Protein AF-A0A6M1YHL7-F1 (afdb_monomer)

Foldseek 3Di:
DPPPVVVVVVVVVVVVVVLLVVLLVLLLLLVLCPQWEHCVLCQLVHQAFKDKDKAAQDPVVDPPPDPRNSNNSSNVSNVVSCVVVVVLQPQKDWDWADADPVRIIMTMIGGLVNLQVLCVVCVVVCCVQQHVPDDSVVLVCCSNPPSDDPCVSRVNQQQVVCSNRNVDNVQSVLQSLLVLLVVVVVVVPPPDPDPDPPVCVVVPDPHCNDPDDDQDPVDPDSVRSNVVSVVQWDWDDCVQVVGTPRQDTGIDGPDPVSVVVVVVSVVSRVVSVVLSPDPCNSVVSSVSD

Sequence (289 aa):
MRKPLFVLFCVLLSFAFGNLQNDKKHLEVFFKHLCKNTSAGFVIFGSKPIFEMGYKSFEEDFPPGTYFHQMGTFIRNGMRALEKNPSFCKKIILKRLPSNKNGWHTLIIVNKRNLAKVFQENATIFKSILGKTTTFSSLLKTFKNGDQPLEEIVKGNKLLLGILFGYEVNNSKIVSRVETIDEYLTKKNQYSIFPNKEYKTAQFFKLNVPKKLSPSSNFISFEEERTFLKKQYKITIPEFRLKKPNIPWFGYIPNKTSKKLIFKYLLERQKIISLLTDDNFIDQVIQCL

Mean predicted aligned error: 6.72 Å

Secondary structure (DSSP, 8-state):
--HHHHHHHHHHHHHHHHHHHHHHHHHHHHHHHHHHHSSTHHHHSSS-SEEEEEEE--SSSS-TTSHHHHHHHHHHHHHHHHHH-GGG-SSEEEEEPPP-TTSEEEEEEEEHHHHHHHHHHTHHHHHHHH-TT--HHHHHHHHHH----HHHHTTT-HHHHHHHTT--HHHHHHHHHHHHHHHHHHHHT-S-S---GGGGGGTT------SS----TT-SSHHHHHHHHHHH-EEPPGGGTSSSSPPP--EE-SSHHHHHHHHHHHHHHHHHHHHHT-TTHHH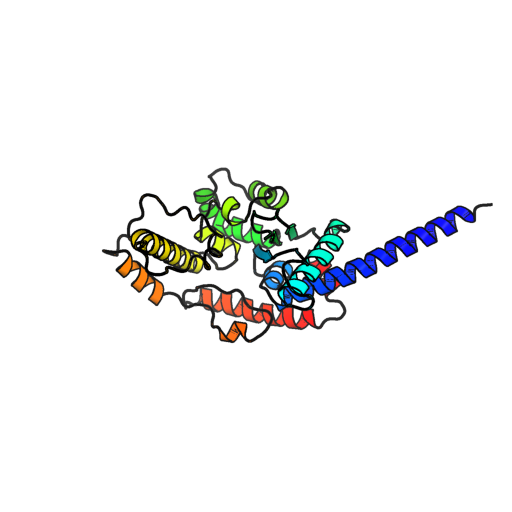HHHHH-

Nearest PDB structures (foldseek):
  1wjw-assembly1_A  TM=3.735E-01  e=2.675E+00  Mus musculus
  7z3s-assembly1_A  TM=3.939E-01  e=2.540E+00  Geobacillus stearothermophilus
  7kmt-assembly1_J  TM=3.005E-01  e=4.269E+00  Saccharomyces cerevisiae

Solvent-accessible surface area (backbone atoms only — not comparable to full-atom values): 16130 Å² total; per-residue (Å²): 141,76,67,70,65,56,55,55,51,53,53,53,48,52,52,53,51,53,50,50,56,53,32,48,53,34,38,36,54,23,49,49,49,39,31,42,73,33,50,42,39,40,22,57,77,41,87,17,19,38,37,75,46,78,45,50,73,57,69,86,84,31,64,84,84,36,71,65,28,48,50,21,51,33,49,53,49,18,50,55,34,42,71,77,42,61,83,42,48,75,46,28,49,76,46,75,35,70,60,48,99,84,52,39,25,38,43,39,39,33,20,52,67,45,38,50,51,54,45,65,80,38,42,69,62,52,20,73,73,76,31,81,85,62,44,73,67,60,54,51,47,45,69,74,73,49,72,67,55,72,52,62,77,51,71,56,39,49,41,58,50,28,40,44,52,48,54,42,65,71,23,13,48,54,45,33,50,45,54,52,50,51,52,52,52,49,63,73,54,70,65,86,86,72,89,67,78,77,68,59,78,69,67,82,63,89,70,75,68,64,96,76,77,76,52,59,95,92,34,97,36,58,68,55,44,42,54,55,51,60,73,54,43,45,64,60,59,68,74,53,60,77,42,75,35,30,60,76,84,50,55,33,42,92,45,74,67,46,52,50,53,52,49,49,49,55,54,49,39,54,52,52,50,58,42,73,73,39,94,58,35,52,62,57,49,49,77,45,30

pLDDT: mean 87.27, std 15.0, range [36.5, 98.44]

Structure (mmCIF, N/CA/C/O backbone):
data_AF-A0A6M1YHL7-F1
#
_entry.id   AF-A0A6M1YHL7-F1
#
loop_
_atom_site.group_PDB
_atom_site.id
_atom_site.type_symbol
_atom_site.label_atom_id
_atom_site.label_alt_id
_atom_site.label_comp_id
_atom_site.label_asym_id
_atom_site.label_entity_id
_atom_site.label_seq_id
_atom_site.pdbx_PDB_ins_code
_atom_site.Cartn_x
_atom_site.Cartn_y
_atom_site.Cartn_z
_atom_site.occupancy
_atom_site.B_iso_or_equiv
_atom_site.auth_seq_id
_atom_site.auth_comp_id
_atom_site.auth_asym_id
_atom_site.auth_atom_id
_atom_site.pdbx_PDB_model_num
ATOM 1 N N . MET A 1 1 ? 21.399 -27.502 -49.509 1.00 54.62 1 MET A N 1
ATOM 2 C CA . MET A 1 1 ? 21.383 -26.044 -49.229 1.00 54.62 1 MET A CA 1
ATOM 3 C C . MET A 1 1 ? 20.506 -25.766 -47.999 1.00 54.62 1 MET A C 1
ATOM 5 O O . MET A 1 1 ? 19.301 -25.912 -48.103 1.00 54.62 1 MET A O 1
ATOM 9 N N . ARG A 1 2 ? 21.078 -25.439 -46.823 1.00 54.28 2 ARG A N 1
ATOM 10 C CA . ARG A 1 2 ? 20.346 -25.174 -45.548 1.00 54.28 2 ARG A CA 1
ATOM 11 C C . ARG A 1 2 ? 20.631 -23.783 -44.932 1.00 54.28 2 ARG A C 1
ATOM 13 O O . ARG A 1 2 ? 20.300 -23.530 -43.782 1.00 54.28 2 ARG A O 1
ATOM 20 N N . LYS A 1 3 ? 21.245 -22.865 -45.687 1.00 59.44 3 LYS A N 1
ATOM 21 C CA . LYS A 1 3 ? 21.670 -21.538 -45.196 1.00 59.44 3 LYS A CA 1
ATOM 22 C C . LYS A 1 3 ? 20.557 -20.489 -44.944 1.00 59.44 3 LYS A C 1
ATOM 24 O O . LYS A 1 3 ? 20.771 -19.672 -44.054 1.00 59.44 3 LYS A O 1
ATOM 29 N N . PRO A 1 4 ? 19.385 -20.474 -45.618 1.00 67.50 4 PRO A N 1
ATOM 30 C CA . PRO A 1 4 ? 18.439 -19.360 -45.450 1.00 67.50 4 PRO A CA 1
ATOM 31 C C . PRO A 1 4 ? 17.675 -19.393 -44.115 1.00 67.50 4 PRO A C 1
ATOM 33 O O . PRO A 1 4 ? 17.354 -18.342 -43.568 1.00 67.50 4 PRO A O 1
ATOM 36 N N . LEU A 1 5 ? 17.448 -20.582 -43.540 1.00 65.81 5 LEU A N 1
ATOM 37 C CA . LEU A 1 5 ? 16.719 -20.723 -42.273 1.00 65.81 5 LEU A CA 1
ATOM 38 C C . LEU A 1 5 ? 17.520 -20.185 -41.072 1.00 65.81 5 LEU A C 1
ATOM 40 O O . LEU A 1 5 ? 16.951 -19.618 -40.144 1.00 65.81 5 LEU A O 1
ATOM 44 N N . PHE A 1 6 ? 18.848 -20.333 -41.109 1.00 70.69 6 PHE A N 1
ATOM 45 C CA . PHE A 1 6 ? 19.741 -19.878 -40.041 1.00 70.69 6 PHE A CA 1
ATOM 46 C C . PHE A 1 6 ? 19.837 -18.347 -39.985 1.00 70.69 6 PHE A C 1
ATOM 48 O O . PHE A 1 6 ? 19.766 -17.765 -38.907 1.00 70.69 6 PHE A O 1
ATOM 55 N N . VAL A 1 7 ? 19.908 -17.680 -41.143 1.00 69.81 7 VAL A N 1
ATOM 56 C CA . VAL A 1 7 ? 19.963 -16.209 -41.219 1.00 69.81 7 VAL A CA 1
ATOM 57 C C . VAL A 1 7 ? 18.661 -15.581 -40.714 1.00 69.81 7 VAL A C 1
ATOM 59 O O . VAL A 1 7 ? 18.707 -14.638 -39.927 1.00 69.81 7 VAL A O 1
ATOM 62 N N . LEU A 1 8 ? 17.503 -16.139 -41.087 1.00 71.19 8 LEU A N 1
ATOM 63 C CA . LEU A 1 8 ? 16.206 -15.661 -40.600 1.00 71.19 8 LEU A CA 1
ATOM 64 C C . LEU A 1 8 ? 16.069 -15.825 -39.077 1.00 71.19 8 LEU A C 1
ATOM 66 O O . LEU A 1 8 ? 15.600 -14.914 -38.398 1.00 71.19 8 LEU A O 1
ATOM 70 N N . PHE A 1 9 ? 16.529 -16.953 -38.527 1.00 70.50 9 PHE A N 1
ATOM 71 C CA . PHE A 1 9 ? 16.529 -17.198 -37.084 1.00 70.50 9 PHE A CA 1
ATOM 72 C C . PHE A 1 9 ? 17.413 -16.196 -36.326 1.00 70.50 9 PHE A C 1
ATOM 74 O O . PHE A 1 9 ? 16.970 -15.629 -35.328 1.00 70.50 9 PHE A O 1
ATOM 81 N N . CYS A 1 10 ? 18.619 -15.907 -36.825 1.00 62.75 10 CYS A N 1
ATOM 82 C CA . CYS A 1 10 ? 19.505 -14.904 -36.232 1.00 62.75 10 CYS A CA 1
ATOM 83 C C . CYS A 1 10 ? 18.895 -13.492 -36.251 1.00 62.75 10 CYS A C 1
ATOM 85 O O . CYS A 1 10 ? 18.958 -12.800 -35.239 1.00 62.75 10 CYS A O 1
ATOM 87 N N . VAL A 1 11 ? 18.253 -13.078 -37.350 1.00 62.38 11 VAL A N 1
ATOM 88 C CA . VAL A 1 11 ? 17.595 -11.759 -37.446 1.00 62.38 11 VAL A CA 1
ATOM 89 C C . VAL A 1 11 ? 16.420 -11.646 -36.471 1.00 62.38 11 VAL A C 1
ATOM 91 O O . VAL A 1 11 ? 16.295 -10.638 -35.773 1.00 62.38 11 VAL A O 1
ATOM 94 N N . LEU A 1 12 ? 15.587 -12.687 -36.364 1.00 66.56 12 LEU A N 1
ATOM 95 C CA . LEU A 1 12 ? 14.471 -12.718 -35.414 1.00 66.56 12 LEU A CA 1
ATOM 96 C C . LEU A 1 12 ? 14.957 -12.693 -33.958 1.00 66.56 12 LEU A C 1
ATOM 98 O O . LEU A 1 12 ? 14.375 -11.985 -33.137 1.00 66.56 12 LEU A O 1
ATOM 102 N N . LEU A 1 13 ? 16.046 -13.402 -33.645 1.00 61.91 13 LEU A N 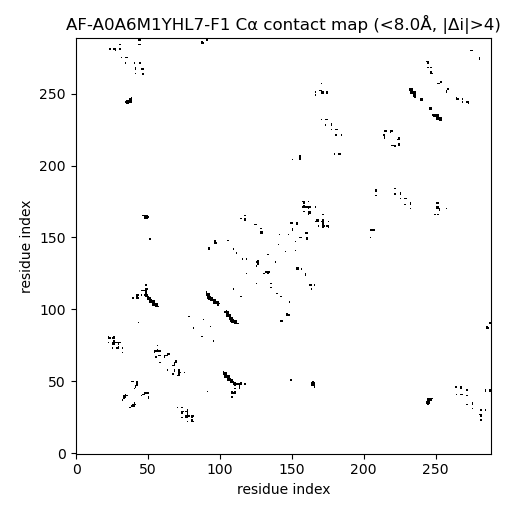1
ATOM 103 C CA . LEU A 1 13 ? 16.698 -13.350 -32.335 1.00 61.91 13 LEU A CA 1
ATOM 104 C C . LEU A 1 13 ? 17.219 -11.948 -32.024 1.00 61.91 13 LEU A C 1
ATOM 106 O O . LEU A 1 13 ? 16.899 -11.414 -30.967 1.00 61.91 13 LEU A O 1
ATOM 110 N N . SER A 1 14 ? 17.964 -11.319 -32.934 1.00 55.84 14 SER A N 1
ATOM 111 C CA . SER A 1 14 ? 18.474 -9.958 -32.733 1.00 55.84 14 SER A CA 1
ATOM 112 C C . SER A 1 14 ? 17.347 -8.942 -32.536 1.00 55.84 14 SER A C 1
ATOM 114 O O . SER A 1 14 ? 17.456 -8.072 -31.672 1.00 55.84 14 SER A O 1
ATOM 116 N N . PHE A 1 15 ? 16.238 -9.076 -33.269 1.00 60.22 15 PHE A N 1
ATOM 117 C CA . PHE A 1 15 ? 15.070 -8.210 -33.104 1.00 60.22 15 PHE A CA 1
ATOM 118 C C . PHE A 1 15 ? 14.361 -8.445 -31.759 1.00 60.22 15 PHE A C 1
ATOM 120 O O . PHE A 1 15 ? 14.022 -7.491 -31.056 1.00 60.22 15 PHE A O 1
ATOM 127 N N . ALA A 1 16 ? 14.189 -9.705 -31.350 1.00 65.88 16 ALA A N 1
ATOM 128 C CA . ALA A 1 16 ? 13.606 -10.057 -30.055 1.00 65.88 16 ALA A CA 1
ATOM 129 C C . ALA A 1 16 ? 14.474 -9.577 -28.875 1.00 65.88 16 ALA A C 1
ATOM 131 O O . ALA A 1 16 ? 13.955 -8.978 -27.931 1.00 65.88 16 ALA A O 1
ATOM 132 N N . PHE A 1 17 ? 15.796 -9.766 -28.948 1.00 65.44 17 PHE A N 1
ATOM 133 C CA . PHE A 1 17 ? 16.744 -9.292 -27.935 1.00 65.44 17 PHE A CA 1
ATOM 134 C C . PHE A 1 17 ? 16.829 -7.762 -27.881 1.00 65.44 17 PHE A C 1
ATOM 136 O O . PHE A 1 17 ? 16.851 -7.193 -26.788 1.00 65.44 17 PHE A O 1
ATOM 143 N N . GLY A 1 18 ? 16.820 -7.086 -29.035 1.00 70.75 18 GLY A N 1
ATOM 144 C CA . GLY A 1 18 ? 16.795 -5.623 -29.106 1.00 70.75 18 GLY A CA 1
ATOM 145 C C . GLY A 1 18 ? 15.553 -5.030 -28.435 1.00 70.75 18 GLY A C 1
ATOM 146 O O . GLY A 1 18 ? 15.659 -4.081 -27.654 1.00 70.75 18 GLY A O 1
ATOM 147 N N . ASN A 1 19 ? 14.387 -5.645 -28.656 1.00 81.56 19 ASN A N 1
ATOM 148 C CA . ASN A 1 19 ? 13.139 -5.244 -28.007 1.00 81.56 19 ASN A CA 1
ATOM 149 C C . ASN A 1 19 ? 13.174 -5.456 -26.489 1.00 81.56 19 ASN A C 1
ATOM 151 O O . ASN A 1 19 ? 12.767 -4.563 -25.746 1.00 81.56 19 ASN A O 1
ATOM 155 N N . LEU A 1 20 ? 13.721 -6.581 -26.019 1.00 87.38 20 LEU A N 1
ATOM 156 C CA . LEU A 1 20 ? 13.826 -6.872 -24.588 1.00 87.38 20 LEU A CA 1
ATOM 157 C C . LEU A 1 20 ? 14.728 -5.870 -23.854 1.00 87.38 20 LEU A C 1
ATOM 159 O O . LEU A 1 20 ? 14.382 -5.420 -22.762 1.00 87.38 20 LEU A O 1
ATOM 163 N N . GLN A 1 21 ? 15.866 -5.491 -24.442 1.00 90.69 21 GLN A N 1
ATOM 164 C CA . GLN A 1 21 ? 16.770 -4.522 -23.819 1.00 90.69 21 GLN A CA 1
ATOM 165 C C . GLN A 1 21 ? 16.135 -3.130 -23.727 1.00 90.69 21 GLN A C 1
ATOM 167 O O . GLN A 1 21 ? 16.304 -2.433 -22.724 1.00 90.69 21 GLN A O 1
ATOM 172 N N . ASN A 1 22 ? 15.380 -2.723 -24.750 1.00 93.00 22 ASN A N 1
ATOM 173 C CA . ASN A 1 22 ? 14.647 -1.464 -24.710 1.00 93.00 22 ASN A CA 1
ATOM 174 C C . ASN A 1 22 ? 13.502 -1.496 -23.682 1.00 93.00 22 ASN A C 1
ATOM 176 O O . ASN A 1 22 ? 13.340 -0.556 -22.904 1.00 93.00 22 ASN A O 1
ATOM 180 N N . ASP A 1 23 ? 12.757 -2.603 -23.615 1.00 94.25 23 ASP A N 1
ATOM 181 C CA . ASP A 1 23 ? 11.722 -2.804 -22.601 1.00 94.25 23 ASP A CA 1
ATOM 182 C C . ASP A 1 23 ? 12.331 -2.743 -21.186 1.00 94.25 23 ASP A C 1
ATOM 184 O O . ASP A 1 23 ? 11.815 -2.013 -20.339 1.00 94.25 23 ASP A O 1
ATOM 188 N N . LYS A 1 24 ? 13.481 -3.392 -20.935 1.00 95.50 24 LYS A N 1
ATOM 189 C CA . LYS A 1 24 ? 14.202 -3.296 -19.651 1.00 95.50 24 LYS A CA 1
ATOM 190 C C . LYS A 1 24 ? 14.551 -1.855 -19.275 1.00 95.50 24 LYS A C 1
ATOM 192 O O . LYS A 1 24 ? 14.332 -1.481 -18.127 1.00 95.50 24 LYS A O 1
ATOM 197 N N . LYS A 1 25 ? 15.016 -1.025 -20.216 1.00 96.44 25 LYS A N 1
ATOM 198 C CA . LYS A 1 25 ? 15.293 0.403 -19.954 1.00 96.44 25 LYS A CA 1
ATOM 199 C C . LYS A 1 25 ? 14.034 1.164 -19.530 1.00 96.44 25 LYS A C 1
ATOM 201 O O . LYS A 1 25 ? 14.068 1.942 -18.578 1.00 96.44 25 LYS A O 1
ATOM 206 N N . HIS A 1 26 ? 12.905 0.932 -20.203 1.00 96.44 26 HIS A N 1
ATOM 207 C CA . HIS A 1 26 ? 11.632 1.551 -19.819 1.00 96.44 26 HIS A CA 1
ATOM 208 C C . HIS A 1 26 ? 11.154 1.087 -18.440 1.00 96.44 26 HIS A C 1
ATOM 210 O O . HIS A 1 26 ? 10.705 1.911 -17.641 1.00 96.44 26 HIS A O 1
ATOM 216 N N . LEU A 1 27 ? 11.285 -0.209 -18.143 1.00 96.94 27 LEU A N 1
ATOM 217 C CA . LEU A 1 27 ? 10.970 -0.767 -16.829 1.00 96.94 27 LEU A CA 1
ATOM 218 C C . LEU A 1 27 ? 11.866 -0.189 -15.737 1.00 96.94 27 LEU A C 1
ATOM 220 O O . LEU A 1 27 ? 11.379 0.150 -14.663 1.00 96.94 27 LEU A O 1
ATOM 224 N N . GLU A 1 28 ? 13.158 -0.039 -16.007 1.00 97.56 28 GLU A N 1
ATOM 225 C CA . GLU A 1 28 ? 14.112 0.520 -15.061 1.00 97.56 28 GLU A CA 1
ATOM 226 C C . GLU A 1 28 ? 13.729 1.947 -14.665 1.00 97.56 28 GLU A C 1
ATOM 228 O O . GLU A 1 28 ? 13.587 2.240 -13.477 1.00 97.56 28 GLU A O 1
ATOM 233 N N . VAL A 1 29 ? 13.482 2.822 -15.646 1.00 97.44 29 VAL A N 1
ATOM 234 C CA . VAL A 1 29 ? 13.044 4.205 -15.400 1.00 97.44 29 VAL A CA 1
ATOM 235 C C . VAL A 1 29 ? 11.726 4.231 -14.621 1.00 97.44 29 VAL A C 1
ATOM 237 O O . VAL A 1 29 ? 11.594 4.968 -13.640 1.00 97.44 29 VAL A O 1
ATOM 240 N N . PHE A 1 30 ? 10.767 3.391 -15.014 1.00 97.25 30 PHE A N 1
ATOM 241 C CA . PHE A 1 30 ? 9.477 3.250 -14.345 1.00 97.25 30 PHE A 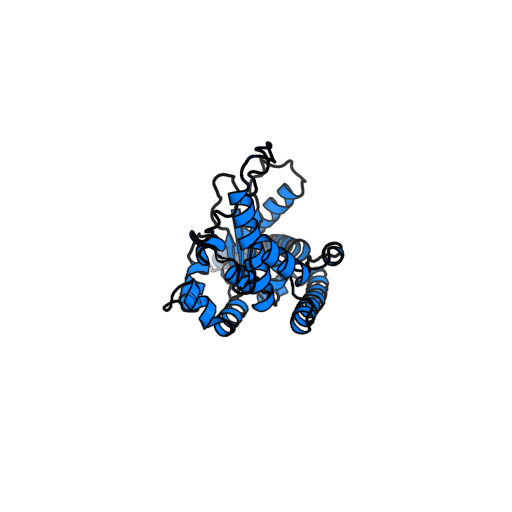CA 1
ATOM 242 C C . PHE A 1 30 ? 9.620 2.848 -12.871 1.00 97.25 30 PHE A C 1
ATOM 244 O O . PHE A 1 30 ? 9.107 3.537 -11.984 1.00 97.25 30 PHE A O 1
ATOM 251 N N . PHE A 1 31 ? 10.354 1.774 -12.579 1.00 97.75 31 PHE A N 1
ATOM 252 C CA . PHE A 1 31 ? 10.514 1.279 -11.215 1.00 97.75 31 PHE A CA 1
ATOM 253 C C . PHE A 1 31 ? 11.416 2.173 -10.364 1.00 97.75 31 PHE A C 1
ATOM 255 O O . PHE A 1 31 ? 11.104 2.374 -9.190 1.00 97.75 31 PHE A O 1
ATOM 262 N N . LYS A 1 32 ? 12.463 2.794 -10.927 1.00 97.38 32 LYS A N 1
ATOM 263 C CA . LYS A 1 32 ? 13.248 3.820 -10.219 1.00 97.38 32 LYS A CA 1
ATOM 264 C C . LYS A 1 32 ? 12.355 4.991 -9.817 1.00 97.38 32 LYS A C 1
ATOM 266 O O . LYS A 1 32 ? 12.403 5.424 -8.665 1.00 97.38 32 LYS A O 1
ATOM 271 N N . HIS A 1 33 ? 11.490 5.466 -10.718 1.00 95.81 33 HIS A N 1
ATOM 272 C CA . HIS A 1 33 ? 10.540 6.533 -10.407 1.00 95.81 33 HIS A CA 1
ATOM 273 C C . HIS A 1 33 ? 9.576 6.130 -9.282 1.00 95.81 33 HIS A C 1
ATOM 275 O O . HIS A 1 33 ? 9.437 6.869 -8.302 1.00 95.81 33 HIS A O 1
ATOM 281 N N . LEU A 1 34 ? 8.947 4.955 -9.382 1.00 95.94 34 LEU A N 1
ATOM 282 C CA . LEU A 1 34 ? 8.022 4.452 -8.366 1.00 95.94 34 LEU A CA 1
ATOM 283 C C . LEU A 1 34 ? 8.698 4.291 -7.001 1.00 95.94 34 LEU A C 1
ATOM 285 O O . LEU A 1 34 ? 8.188 4.796 -5.999 1.00 95.94 34 LEU A O 1
ATOM 289 N N . CYS A 1 35 ? 9.853 3.630 -6.952 1.00 96.06 35 CYS A N 1
ATOM 290 C CA . CYS A 1 35 ? 10.596 3.387 -5.719 1.00 96.06 35 CYS A CA 1
ATOM 291 C C . CYS A 1 35 ? 11.118 4.681 -5.090 1.00 96.06 35 CYS A C 1
ATOM 293 O O . CYS A 1 35 ? 11.106 4.796 -3.872 1.00 96.06 35 CYS A O 1
ATOM 295 N N . LYS A 1 36 ? 11.538 5.672 -5.886 1.00 94.38 36 LYS A N 1
ATOM 296 C CA . LYS A 1 36 ? 12.057 6.948 -5.373 1.00 94.38 36 LYS A CA 1
ATOM 297 C C . LYS A 1 36 ? 10.950 7.878 -4.881 1.00 94.38 36 LYS A C 1
ATOM 299 O O . LYS A 1 36 ? 11.099 8.509 -3.836 1.00 94.38 36 LYS A O 1
ATOM 304 N N . ASN A 1 37 ? 9.847 7.991 -5.619 1.00 92.56 37 ASN A N 1
ATOM 305 C CA . ASN A 1 37 ? 8.862 9.056 -5.396 1.00 92.56 37 ASN A CA 1
ATOM 306 C C . ASN A 1 37 ? 7.619 8.610 -4.622 1.00 92.56 37 ASN A C 1
ATOM 308 O O . ASN A 1 37 ? 6.868 9.455 -4.129 1.00 92.56 37 ASN A O 1
ATOM 312 N N . THR A 1 38 ? 7.413 7.306 -4.455 1.00 93.00 38 THR A N 1
ATOM 313 C CA . THR A 1 38 ? 6.205 6.748 -3.834 1.00 93.00 38 THR A CA 1
ATOM 314 C C . THR A 1 38 ? 6.554 5.706 -2.767 1.00 93.00 38 THR A C 1
ATOM 316 O O . THR A 1 38 ? 7.720 5.525 -2.426 1.00 93.00 38 THR A O 1
ATOM 319 N N . SER A 1 39 ? 5.539 5.011 -2.238 1.00 93.88 39 SER A N 1
ATOM 320 C CA . SER A 1 39 ? 5.743 3.860 -1.348 1.00 93.88 39 SER A CA 1
ATOM 321 C C . SER A 1 39 ? 5.720 2.504 -2.072 1.00 93.88 39 SER A C 1
ATOM 323 O O . SER A 1 39 ? 5.741 1.467 -1.414 1.00 93.88 39 SER A O 1
ATOM 325 N N . ALA A 1 40 ? 5.711 2.489 -3.410 1.00 96.44 40 ALA A N 1
ATOM 326 C CA . ALA A 1 40 ? 5.703 1.268 -4.219 1.00 96.44 40 ALA A CA 1
ATOM 327 C C . ALA A 1 40 ? 6.906 0.354 -3.948 1.00 96.44 40 ALA A C 1
ATOM 329 O O . ALA A 1 40 ? 6.750 -0.865 -3.916 1.00 96.44 40 ALA A O 1
ATOM 330 N N . GLY A 1 41 ? 8.089 0.923 -3.682 1.00 96.50 41 GLY A N 1
ATOM 331 C CA . GLY A 1 41 ? 9.287 0.140 -3.354 1.00 96.50 41 GLY A CA 1
ATOM 332 C C . GLY A 1 41 ? 9.094 -0.748 -2.120 1.00 96.50 41 GLY A C 1
ATOM 333 O O . GLY A 1 41 ? 9.585 -1.871 -2.087 1.00 96.50 41 GLY A O 1
ATOM 334 N N . PHE A 1 42 ? 8.283 -0.305 -1.156 1.00 96.69 42 PHE A N 1
ATOM 335 C CA . PHE A 1 42 ? 7.931 -1.101 0.020 1.00 96.69 42 PHE A CA 1
ATOM 336 C C . PHE A 1 42 ? 6.974 -2.253 -0.296 1.00 96.69 42 PHE A C 1
ATOM 338 O O . PHE A 1 42 ? 6.845 -3.140 0.528 1.00 96.69 42 PHE A O 1
ATOM 345 N N . VAL A 1 43 ? 6.292 -2.265 -1.443 1.00 97.56 43 VAL A N 1
ATOM 346 C CA . VAL A 1 43 ? 5.480 -3.413 -1.893 1.00 97.56 43 VAL A CA 1
ATOM 347 C C . VAL A 1 43 ? 6.313 -4.349 -2.759 1.00 97.56 43 VAL A C 1
ATOM 349 O O . VAL A 1 43 ? 6.258 -5.566 -2.579 1.00 97.56 43 VAL A O 1
ATOM 352 N N . ILE A 1 44 ? 7.109 -3.780 -3.670 1.00 96.75 44 ILE A N 1
ATOM 353 C CA . ILE A 1 44 ? 7.977 -4.537 -4.581 1.00 96.75 44 ILE A CA 1
ATOM 354 C C . ILE A 1 44 ? 9.003 -5.339 -3.781 1.00 96.75 44 ILE A C 1
ATOM 356 O O . ILE A 1 44 ? 9.120 -6.548 -3.956 1.00 96.75 44 ILE A O 1
ATOM 360 N N . PHE A 1 45 ? 9.684 -4.681 -2.843 1.00 94.12 45 PHE A N 1
ATOM 361 C CA . PHE A 1 45 ? 10.774 -5.284 -2.083 1.00 94.12 45 PHE A CA 1
ATOM 362 C C . PHE A 1 45 ? 10.379 -5.767 -0.688 1.00 94.12 45 PHE A C 1
ATOM 364 O O . PHE A 1 45 ? 11.229 -6.309 0.019 1.00 94.12 45 PHE A O 1
ATOM 371 N N . GLY A 1 46 ? 9.123 -5.611 -0.254 1.00 76.44 46 GLY A N 1
ATOM 372 C CA . GLY A 1 46 ? 8.756 -6.164 1.047 1.00 76.44 46 GLY A CA 1
ATOM 373 C C . GLY A 1 46 ? 7.564 -5.545 1.741 1.00 76.44 46 GLY A C 1
ATOM 374 O O . GLY A 1 46 ? 6.441 -5.807 1.343 1.00 76.44 46 GLY A O 1
ATOM 375 N N . SER A 1 47 ? 7.810 -4.858 2.860 1.00 89.88 47 SER A N 1
ATOM 376 C CA . SER A 1 47 ? 6.912 -4.668 4.015 1.00 89.88 47 SER A CA 1
ATOM 377 C C . SER A 1 47 ? 5.418 -4.474 3.791 1.00 89.88 47 SER A C 1
ATOM 379 O O . SER A 1 47 ? 4.669 -4.767 4.727 1.00 89.88 47 SER A O 1
ATOM 381 N N . LYS A 1 48 ? 4.985 -3.959 2.641 1.00 97.00 48 LYS A N 1
ATOM 382 C CA . LYS A 1 48 ? 3.598 -3.607 2.372 1.00 97.00 48 LYS A CA 1
ATOM 383 C C . LYS A 1 48 ? 2.883 -4.649 1.503 1.00 97.00 48 LYS A C 1
ATOM 385 O O . LYS A 1 48 ? 3.460 -5.173 0.549 1.00 97.00 48 LYS A O 1
ATOM 390 N N . PRO A 1 49 ? 1.597 -4.921 1.780 1.00 97.94 49 PRO A N 1
ATOM 391 C CA . PRO A 1 49 ? 0.782 -5.782 0.929 1.00 97.94 49 PRO A CA 1
ATOM 392 C C . PRO A 1 49 ? 0.408 -5.102 -0.388 1.00 97.94 49 PRO A C 1
ATOM 394 O O . PRO A 1 49 ? 0.519 -5.718 -1.445 1.00 97.94 49 PRO A O 1
ATOM 397 N N . ILE A 1 50 ? -0.055 -3.849 -0.313 1.00 97.81 50 ILE A N 1
ATOM 398 C CA . ILE A 1 50 ? -0.637 -3.126 -1.444 1.00 97.81 50 ILE A CA 1
ATOM 399 C C . ILE A 1 50 ? -0.101 -1.696 -1.519 1.00 97.81 50 ILE A C 1
ATOM 401 O O . ILE A 1 50 ? 0.185 -1.042 -0.510 1.00 97.81 50 ILE A O 1
ATOM 405 N N . PHE A 1 51 ? 0.016 -1.216 -2.751 1.00 96.62 51 PHE A N 1
ATOM 406 C CA . PHE A 1 51 ? 0.213 0.178 -3.110 1.00 96.62 51 PHE A CA 1
ATOM 407 C C . PHE A 1 51 ? -0.812 0.560 -4.175 1.00 96.62 51 PHE A C 1
ATOM 409 O O . PHE A 1 51 ? -1.069 -0.208 -5.100 1.00 96.62 51 PHE A O 1
ATOM 416 N N . GLU A 1 52 ? -1.367 1.756 -4.038 1.00 94.94 52 GLU A N 1
ATOM 417 C CA . GLU A 1 52 ? -2.299 2.352 -4.984 1.00 94.94 52 GLU A CA 1
ATOM 418 C C . GLU A 1 52 ? -1.882 3.809 -5.204 1.00 94.94 52 GLU A C 1
ATOM 420 O O . GLU A 1 52 ? -1.530 4.509 -4.250 1.00 94.94 52 GLU A O 1
ATOM 425 N N . MET A 1 53 ? -1.892 4.262 -6.456 1.00 93.62 53 MET A N 1
ATOM 426 C CA . MET A 1 53 ? -1.725 5.676 -6.790 1.00 93.62 53 MET A CA 1
ATOM 427 C C . MET A 1 53 ? -2.578 6.073 -7.990 1.00 93.62 53 MET A C 1
ATOM 429 O O . MET A 1 53 ? -2.696 5.319 -8.955 1.00 93.62 53 MET A O 1
ATOM 433 N N . GLY A 1 54 ? -3.110 7.293 -7.955 1.00 91.12 54 GLY A N 1
ATOM 434 C CA . GLY A 1 54 ? -3.692 7.939 -9.126 1.00 91.12 54 GLY A CA 1
ATOM 435 C C . GLY A 1 54 ? -2.615 8.591 -9.996 1.00 91.12 54 GLY A C 1
ATOM 436 O O . GLY A 1 54 ? -1.649 9.154 -9.480 1.00 91.12 54 GLY A O 1
ATOM 437 N N . TYR A 1 55 ? -2.790 8.552 -11.314 1.00 89.19 55 TYR A N 1
ATOM 438 C CA . TYR A 1 55 ? -2.004 9.331 -12.272 1.00 89.19 55 TYR A CA 1
ATOM 439 C C . TYR A 1 55 ? -2.845 9.693 -13.501 1.00 89.19 55 TYR A C 1
ATOM 441 O O . TYR A 1 55 ? -3.807 9.004 -13.829 1.00 89.19 55 TYR A O 1
ATOM 449 N N . LYS A 1 56 ? -2.479 10.763 -14.204 1.00 86.38 56 LYS A N 1
ATOM 450 C CA . LYS A 1 56 ? -3.046 11.104 -15.515 1.00 86.38 56 LYS A CA 1
ATOM 451 C C . LYS A 1 56 ? -2.119 10.607 -16.622 1.00 86.38 56 LYS A C 1
ATOM 453 O O . LYS A 1 56 ? -0.901 10.687 -16.481 1.00 86.38 56 LYS A O 1
ATOM 458 N N . SER A 1 57 ? -2.691 10.071 -17.696 1.00 74.31 57 SER A N 1
ATOM 459 C CA . SER A 1 57 ? -1.937 9.493 -18.819 1.00 74.31 57 SER A CA 1
ATOM 460 C C . SER A 1 57 ? -1.756 10.444 -20.012 1.00 74.31 57 SER A C 1
ATOM 462 O O . SER A 1 57 ? -1.050 10.079 -20.953 1.00 74.31 57 SER A O 1
ATOM 464 N N . PHE A 1 58 ? -2.365 11.636 -19.975 1.00 71.12 58 PHE A N 1
ATOM 465 C CA . PHE A 1 58 ? -2.452 12.555 -21.114 1.00 71.12 58 PHE A CA 1
ATOM 466 C C . PHE A 1 58 ? -1.245 13.491 -21.233 1.00 71.12 58 PHE A C 1
ATOM 468 O O . PHE A 1 58 ? -0.804 14.081 -20.246 1.00 71.12 58 PHE A O 1
ATOM 475 N N . GLU A 1 59 ? -0.751 13.637 -22.463 1.00 61.22 59 GLU A N 1
ATOM 476 C CA . GLU A 1 59 ? 0.273 14.618 -22.856 1.00 61.22 59 GLU A CA 1
ATOM 477 C C . GLU A 1 59 ? -0.319 16.023 -23.038 1.00 61.22 59 GLU A C 1
ATOM 479 O O . GLU A 1 59 ? 0.388 17.007 -22.865 1.00 61.22 59 GLU A O 1
ATOM 484 N N . GLU A 1 60 ? -1.617 16.122 -23.331 1.00 58.03 60 GLU A N 1
ATOM 485 C CA . GLU A 1 60 ? -2.288 17.391 -23.651 1.00 58.03 60 GLU A CA 1
ATOM 486 C C . GLU A 1 60 ? -2.643 18.220 -22.405 1.00 58.03 60 GLU A C 1
ATOM 488 O O . GLU A 1 60 ? -2.694 19.445 -22.463 1.00 58.03 60 GLU A O 1
ATOM 493 N N . ASP A 1 61 ? -2.833 17.565 -21.256 1.00 69.81 61 ASP A N 1
ATOM 494 C CA . ASP A 1 61 ? -3.240 18.223 -20.006 1.00 69.81 61 ASP A CA 1
ATOM 495 C C . ASP A 1 61 ? -2.076 18.910 -19.270 1.00 69.81 61 ASP A C 1
ATOM 497 O O . ASP A 1 61 ? -2.303 19.713 -18.361 1.00 69.81 61 ASP A O 1
ATOM 501 N N . PHE A 1 62 ? -0.829 18.555 -19.595 1.00 79.88 62 PHE A N 1
ATOM 502 C CA . PHE A 1 62 ? 0.350 19.045 -18.886 1.00 79.88 62 PHE A CA 1
ATOM 503 C C . PHE A 1 62 ? 1.454 19.438 -19.861 1.00 79.88 62 PHE A C 1
ATOM 505 O O . PHE A 1 62 ? 1.860 18.605 -20.670 1.00 79.88 62 PHE A O 1
ATOM 512 N N . PRO A 1 63 ? 2.033 20.645 -19.726 1.00 85.81 63 PRO A N 1
ATOM 513 C CA . PRO A 1 63 ? 3.157 21.050 -20.553 1.00 85.81 63 PRO A CA 1
ATOM 514 C C . PRO A 1 63 ? 4.291 20.007 -20.527 1.00 85.81 63 PRO A C 1
ATOM 516 O O . PRO A 1 63 ? 4.618 19.484 -19.443 1.00 85.81 63 PRO A O 1
ATOM 519 N N . PRO A 1 64 ? 4.912 19.707 -21.684 1.00 88.06 64 PRO A N 1
ATOM 520 C CA . PRO A 1 64 ? 6.074 18.836 -21.752 1.00 88.06 64 PRO A CA 1
ATOM 521 C C . PRO A 1 64 ? 7.156 19.248 -20.751 1.00 88.06 64 PRO A C 1
ATOM 523 O O . PRO A 1 64 ? 7.414 20.426 -20.517 1.00 88.06 64 PRO A O 1
ATOM 526 N N . GLY A 1 65 ? 7.779 18.255 -20.119 1.00 84.88 65 GLY A N 1
ATOM 527 C CA . GLY A 1 65 ? 8.841 18.468 -19.130 1.00 84.88 65 GLY A CA 1
ATOM 528 C C . GLY A 1 65 ? 8.362 18.724 -17.697 1.00 84.88 65 GLY A C 1
ATOM 529 O O . GLY A 1 65 ? 9.166 18.580 -16.777 1.00 84.88 65 GLY A O 1
ATOM 530 N N . THR A 1 66 ? 7.073 18.997 -17.466 1.00 89.00 66 THR A N 1
ATOM 531 C CA . THR A 1 66 ? 6.525 19.085 -16.100 1.00 89.00 66 THR A CA 1
ATOM 532 C C . THR A 1 66 ? 6.595 17.743 -15.365 1.00 89.00 66 THR A C 1
ATOM 534 O O . THR A 1 66 ? 6.630 16.671 -15.976 1.00 89.00 66 THR A O 1
ATOM 537 N N . TYR A 1 67 ? 6.564 17.782 -14.028 1.00 87.38 67 TYR A N 1
ATOM 538 C CA . TYR A 1 67 ? 6.582 16.573 -13.194 1.00 87.38 67 TYR A CA 1
ATOM 539 C C . TYR A 1 67 ? 5.471 15.578 -13.572 1.00 87.38 67 TYR A C 1
ATOM 541 O O . TYR A 1 67 ? 5.725 14.379 -13.688 1.00 87.38 67 TYR A O 1
ATOM 549 N N . PHE A 1 68 ? 4.247 16.067 -13.803 1.00 85.44 68 PHE A N 1
ATOM 550 C CA . PHE A 1 68 ? 3.110 15.219 -14.165 1.00 85.44 68 PHE A CA 1
ATOM 551 C C . PHE A 1 68 ? 3.258 14.605 -15.560 1.00 85.44 68 PHE A C 1
ATOM 553 O O . PHE A 1 68 ? 2.999 13.411 -15.710 1.00 85.44 68 PHE A O 1
ATOM 560 N N . HIS A 1 69 ? 3.755 15.368 -16.541 1.00 88.12 69 HIS A N 1
ATOM 561 C CA . HIS A 1 69 ? 4.077 14.847 -17.872 1.00 88.12 69 HIS A CA 1
ATOM 562 C C . HIS A 1 69 ? 5.141 13.735 -17.806 1.00 88.12 69 HIS A C 1
ATOM 564 O O . HIS A 1 69 ? 4.965 12.654 -18.375 1.00 88.12 69 HIS A O 1
ATOM 570 N N . GLN A 1 70 ? 6.233 13.958 -17.062 1.00 89.69 70 GLN A N 1
ATOM 571 C CA . GLN A 1 70 ? 7.295 12.960 -16.879 1.00 89.69 70 GLN A CA 1
ATOM 572 C C . GLN A 1 70 ? 6.770 11.694 -16.189 1.00 89.69 70 GLN A C 1
ATOM 574 O O . GLN A 1 70 ? 7.010 10.586 -16.666 1.00 89.69 70 GLN A O 1
ATOM 579 N N . MET A 1 71 ? 6.007 11.848 -15.102 1.00 90.19 71 MET A N 1
ATOM 580 C CA . MET A 1 71 ? 5.394 10.733 -14.377 1.00 90.19 71 MET A CA 1
ATOM 581 C C . MET A 1 71 ? 4.461 9.917 -15.281 1.00 90.19 71 MET A C 1
ATOM 583 O O . MET A 1 71 ? 4.582 8.693 -15.332 1.00 90.19 71 MET A O 1
ATOM 587 N N . GLY A 1 72 ? 3.569 10.579 -16.025 1.00 89.75 72 GLY A N 1
ATOM 588 C CA . GLY A 1 72 ? 2.672 9.923 -16.977 1.00 89.75 72 GLY A CA 1
ATOM 589 C C . GLY A 1 72 ? 3.440 9.154 -18.055 1.00 89.75 72 GLY A C 1
ATOM 590 O O . GLY A 1 72 ? 3.138 7.988 -18.313 1.00 89.75 72 GLY A O 1
ATOM 591 N N . THR A 1 73 ? 4.495 9.759 -18.607 1.00 90.69 73 THR A N 1
ATOM 592 C CA . THR A 1 73 ? 5.371 9.133 -19.611 1.00 90.69 73 THR A CA 1
ATOM 593 C C . THR A 1 73 ? 6.076 7.891 -19.062 1.00 90.69 73 THR A C 1
ATOM 595 O O . THR A 1 73 ? 6.036 6.833 -19.694 1.00 90.69 73 THR A O 1
ATOM 598 N N . PHE A 1 74 ? 6.686 7.981 -17.874 1.00 94.12 74 PHE A N 1
ATOM 599 C CA . PHE A 1 74 ? 7.383 6.854 -17.247 1.00 94.12 74 PHE A CA 1
ATOM 600 C C . PHE A 1 74 ? 6.432 5.698 -16.943 1.00 94.12 74 PHE A C 1
ATOM 602 O O . PHE A 1 74 ? 6.748 4.551 -17.259 1.00 94.12 74 PHE A O 1
ATOM 609 N N . ILE A 1 75 ? 5.251 5.991 -16.386 1.00 93.25 75 ILE A N 1
ATOM 610 C CA . ILE A 1 75 ? 4.239 4.970 -16.094 1.00 93.25 75 ILE A CA 1
ATOM 611 C C . ILE A 1 75 ? 3.745 4.325 -17.385 1.00 93.25 75 ILE A C 1
ATOM 613 O O . ILE A 1 75 ? 3.743 3.104 -17.489 1.00 93.25 75 ILE A O 1
ATOM 617 N N . ARG A 1 76 ? 3.375 5.110 -18.399 1.00 91.69 76 ARG A N 1
ATOM 618 C CA . ARG A 1 76 ? 2.863 4.579 -19.668 1.00 91.69 76 ARG A CA 1
ATOM 619 C C . ARG A 1 76 ? 3.869 3.659 -20.358 1.00 91.69 76 ARG A C 1
ATOM 621 O O . ARG A 1 76 ? 3.496 2.567 -20.783 1.00 91.69 76 ARG A O 1
ATOM 628 N N . ASN A 1 77 ? 5.126 4.085 -20.463 1.00 93.56 77 ASN A N 1
ATOM 629 C CA . ASN A 1 77 ? 6.160 3.304 -21.142 1.00 93.56 77 ASN A CA 1
ATOM 630 C C . ASN A 1 77 ? 6.522 2.042 -20.346 1.00 93.56 77 ASN A C 1
ATOM 632 O O . ASN A 1 77 ? 6.620 0.967 -20.933 1.00 93.56 77 ASN A O 1
ATOM 636 N N . GLY A 1 78 ? 6.629 2.144 -19.016 1.00 95.56 78 GLY A N 1
ATOM 637 C CA . GLY A 1 78 ? 6.844 0.986 -18.144 1.00 95.56 78 GLY A CA 1
ATOM 638 C C . GLY A 1 78 ? 5.701 -0.029 -18.212 1.00 95.56 78 GLY A C 1
ATOM 639 O O . GLY A 1 78 ? 5.948 -1.222 -18.365 1.00 95.56 78 GLY A O 1
ATOM 640 N N . MET A 1 79 ? 4.446 0.432 -18.183 1.00 94.50 79 MET A N 1
ATOM 641 C CA . MET A 1 79 ? 3.273 -0.438 -18.313 1.00 94.50 79 MET A CA 1
ATOM 642 C C . MET A 1 79 ? 3.248 -1.168 -19.657 1.00 94.50 79 MET A C 1
ATOM 644 O O . MET A 1 79 ? 3.040 -2.376 -19.672 1.00 94.50 79 MET A O 1
ATOM 648 N N . ARG A 1 80 ? 3.524 -0.475 -20.770 1.00 93.75 80 ARG A N 1
ATOM 649 C CA . ARG A 1 80 ? 3.611 -1.107 -22.099 1.00 93.75 80 ARG A CA 1
ATOM 650 C C . ARG A 1 80 ? 4.697 -2.184 -22.149 1.00 93.75 80 ARG A C 1
ATOM 652 O O . ARG A 1 80 ? 4.475 -3.245 -22.724 1.00 93.75 80 ARG A O 1
ATOM 659 N N . ALA A 1 81 ? 5.856 -1.930 -21.542 1.00 95.06 81 ALA A N 1
ATOM 660 C CA . ALA A 1 81 ? 6.926 -2.919 -21.452 1.00 95.06 81 ALA A CA 1
ATOM 661 C C . ALA A 1 81 ? 6.519 -4.133 -20.591 1.00 95.06 81 ALA A C 1
ATOM 663 O O . ALA A 1 81 ? 6.812 -5.269 -20.960 1.00 95.06 81 ALA A O 1
ATOM 664 N N . LEU A 1 82 ? 5.793 -3.930 -19.484 1.00 93.88 82 LEU A N 1
ATOM 665 C CA . LEU A 1 82 ? 5.257 -5.029 -18.665 1.00 93.88 82 LEU A CA 1
ATOM 666 C C . LEU A 1 82 ? 4.186 -5.845 -19.395 1.00 93.88 82 LEU A C 1
ATOM 668 O O . LEU A 1 82 ? 4.194 -7.068 -19.304 1.00 93.88 82 LEU A O 1
ATOM 672 N N . GLU A 1 83 ? 3.278 -5.189 -20.120 1.00 92.06 83 GLU A N 1
ATOM 673 C CA . GLU A 1 83 ? 2.204 -5.839 -20.884 1.00 92.06 83 GLU A CA 1
ATOM 674 C C . GLU A 1 83 ? 2.768 -6.780 -21.963 1.00 92.06 83 GLU A C 1
ATOM 676 O O . GLU A 1 83 ? 2.217 -7.856 -22.187 1.00 92.06 83 GLU A O 1
ATOM 681 N N . LYS A 1 84 ? 3.909 -6.426 -22.572 1.00 93.44 84 LYS A N 1
ATOM 682 C CA . LYS A 1 84 ? 4.651 -7.301 -23.497 1.00 93.44 84 LYS A CA 1
ATOM 683 C C . LYS A 1 84 ? 5.359 -8.468 -22.805 1.00 93.44 84 LYS A C 1
ATOM 685 O O . LYS A 1 84 ? 5.607 -9.489 -23.437 1.00 93.44 84 LYS A O 1
ATOM 690 N N . ASN A 1 85 ? 5.686 -8.323 -21.521 1.00 92.38 85 ASN A N 1
ATOM 691 C CA . ASN A 1 85 ? 6.485 -9.277 -20.750 1.00 92.38 85 ASN A CA 1
ATOM 692 C C . ASN A 1 85 ? 5.743 -9.743 -19.476 1.00 92.38 85 ASN A C 1
ATOM 694 O O . ASN A 1 85 ? 6.266 -9.617 -18.362 1.00 92.38 85 ASN A O 1
ATOM 698 N N . PRO A 1 86 ? 4.530 -10.322 -19.593 1.00 89.81 86 PRO A N 1
ATOM 699 C CA . PRO A 1 86 ? 3.690 -10.658 -18.438 1.00 89.81 86 PRO A CA 1
ATOM 700 C C . PRO A 1 86 ? 4.329 -11.698 -17.507 1.00 89.81 86 PRO A C 1
ATOM 702 O O . PRO A 1 86 ? 3.986 -11.779 -16.326 1.00 89.81 86 PRO A O 1
ATOM 705 N N . SER A 1 87 ? 5.290 -12.479 -18.012 1.00 90.19 87 SER A N 1
ATOM 706 C CA . SER A 1 87 ? 6.061 -13.458 -17.243 1.00 90.19 87 SER A CA 1
ATOM 707 C C . SER A 1 87 ? 6.926 -12.847 -16.142 1.00 90.19 87 SER A C 1
ATOM 709 O O . SER A 1 87 ? 7.374 -13.596 -15.272 1.00 90.19 87 SER A O 1
ATOM 711 N N . PHE A 1 88 ? 7.169 -11.532 -16.162 1.00 90.56 88 PHE A N 1
ATOM 712 C CA . PHE A 1 88 ? 7.889 -10.847 -15.089 1.00 90.56 88 PHE A CA 1
ATOM 713 C C . PHE A 1 88 ? 7.071 -10.778 -13.796 1.00 90.56 88 PHE A C 1
ATOM 715 O O . PHE A 1 88 ? 7.646 -10.915 -12.730 1.00 90.56 88 PHE A O 1
ATOM 722 N N . CYS A 1 89 ? 5.741 -10.664 -13.858 1.00 90.38 89 CYS A N 1
ATOM 723 C CA . CYS A 1 89 ? 4.888 -10.429 -12.684 1.00 90.38 89 CYS A CA 1
ATOM 724 C C . CYS A 1 89 ? 4.371 -11.728 -12.021 1.00 90.38 89 CYS A C 1
ATOM 726 O O . CYS A 1 89 ? 3.159 -11.983 -11.941 1.00 90.38 89 CYS A O 1
ATOM 728 N N . LYS A 1 90 ? 5.273 -12.604 -11.557 1.00 92.75 90 LYS A N 1
ATOM 729 C CA . LYS A 1 90 ? 4.902 -13.881 -10.914 1.00 92.75 90 LYS A CA 1
ATOM 730 C C . LYS A 1 90 ? 4.495 -13.720 -9.451 1.00 92.75 90 LYS A C 1
ATOM 732 O O . LYS A 1 90 ? 3.514 -14.336 -9.022 1.00 92.75 90 LYS A O 1
ATOM 737 N N . LYS A 1 91 ? 5.201 -12.904 -8.677 1.00 96.06 91 LYS A N 1
ATOM 738 C CA . LYS A 1 91 ? 5.010 -12.688 -7.231 1.00 96.06 91 LYS A CA 1
ATOM 739 C C . LYS A 1 91 ? 4.113 -11.492 -6.915 1.00 96.06 91 LYS A C 1
ATOM 741 O O . LYS A 1 91 ? 3.563 -11.415 -5.813 1.00 96.06 91 LYS A O 1
ATOM 746 N N . ILE A 1 92 ? 3.912 -10.603 -7.879 1.00 96.44 92 ILE A N 1
ATOM 747 C CA . ILE A 1 92 ? 3.166 -9.357 -7.757 1.00 96.44 92 ILE A CA 1
ATOM 748 C C . ILE A 1 92 ? 2.010 -9.331 -8.764 1.00 96.44 92 ILE A C 1
ATOM 750 O O . ILE A 1 92 ? 2.035 -9.988 -9.803 1.00 96.44 92 ILE A O 1
ATOM 754 N N . ILE A 1 93 ? 0.934 -8.629 -8.418 1.00 96.31 93 ILE A N 1
ATOM 755 C CA . ILE A 1 93 ? -0.068 -8.165 -9.382 1.00 96.31 93 ILE A CA 1
ATOM 756 C C . ILE A 1 93 ? 0.218 -6.688 -9.600 1.00 96.31 93 ILE A C 1
ATOM 758 O O . ILE A 1 93 ? 0.178 -5.919 -8.644 1.00 96.31 93 ILE A O 1
ATOM 762 N N . LEU A 1 94 ? 0.523 -6.304 -10.833 1.00 96.06 94 LEU A N 1
ATOM 763 C CA . LEU A 1 94 ? 0.730 -4.916 -11.216 1.00 96.06 94 LEU A CA 1
ATOM 764 C C . LEU A 1 94 ? -0.253 -4.600 -12.334 1.00 96.06 94 LEU A C 1
ATOM 766 O O . LEU A 1 94 ? -0.205 -5.220 -13.395 1.00 96.06 94 LEU A O 1
ATOM 770 N N . LYS A 1 95 ? -1.184 -3.685 -12.065 1.00 93.94 95 LYS A N 1
ATOM 771 C CA . LYS A 1 95 ? -2.291 -3.399 -12.975 1.00 93.94 95 LYS A CA 1
ATOM 772 C C . LYS A 1 95 ? -2.582 -1.907 -13.041 1.00 93.94 95 LYS A C 1
ATOM 774 O O . LYS A 1 95 ? -2.546 -1.200 -12.037 1.00 93.94 95 LYS A O 1
ATOM 779 N N . ARG A 1 96 ? -2.923 -1.457 -14.245 1.00 94.12 96 ARG A N 1
ATOM 780 C CA . ARG A 1 96 ? -3.573 -0.173 -14.498 1.00 94.12 96 ARG A CA 1
ATOM 781 C C . ARG A 1 96 ? -5.082 -0.396 -14.550 1.00 94.12 96 ARG A C 1
ATOM 783 O O . ARG A 1 96 ? -5.542 -1.196 -15.359 1.00 94.12 96 ARG A O 1
ATOM 790 N N . LEU A 1 97 ? -5.831 0.307 -13.709 1.00 92.75 97 LEU A N 1
ATOM 791 C CA . LEU A 1 97 ? -7.289 0.344 -13.778 1.00 92.75 97 LEU A CA 1
ATOM 792 C C . LEU A 1 97 ? -7.756 1.329 -14.869 1.00 92.75 97 LEU A C 1
ATOM 794 O O . LEU A 1 97 ? -6.997 2.244 -15.232 1.00 92.75 97 LEU A O 1
ATOM 798 N N . PRO A 1 98 ? -8.984 1.157 -15.397 1.00 90.38 98 PRO A N 1
ATOM 799 C CA . PRO A 1 98 ? -9.582 2.096 -16.342 1.00 90.38 98 PRO A CA 1
ATOM 800 C C . PRO A 1 98 ? -9.560 3.537 -15.822 1.00 90.38 98 PRO A C 1
ATOM 802 O O . PRO A 1 98 ? -9.588 3.774 -14.612 1.00 90.38 98 PRO A O 1
ATOM 805 N N . SER A 1 99 ? -9.493 4.509 -16.735 1.00 88.88 99 SER A N 1
ATOM 806 C CA . SER A 1 99 ? -9.588 5.913 -16.343 1.00 88.88 99 SER A CA 1
ATOM 807 C C . SER A 1 99 ? -10.982 6.240 -15.817 1.00 88.88 99 SER A C 1
ATOM 809 O O . SER A 1 99 ? -11.995 5.753 -16.320 1.00 88.88 99 SER A O 1
ATOM 811 N N . ASN A 1 100 ? -11.047 7.114 -14.817 1.00 86.56 100 ASN A N 1
ATOM 812 C CA . ASN A 1 100 ? -12.303 7.738 -14.426 1.00 86.56 100 ASN A CA 1
ATOM 813 C C . ASN A 1 100 ? -12.702 8.849 -15.419 1.00 86.56 100 ASN A C 1
ATOM 815 O O . ASN A 1 100 ? -11.948 9.205 -16.326 1.00 86.56 100 ASN A O 1
ATOM 819 N N . LYS A 1 101 ? -13.880 9.454 -15.209 1.00 84.88 101 LYS A N 1
ATOM 820 C CA . LYS A 1 101 ? -14.420 10.534 -16.062 1.00 84.88 101 LYS A CA 1
ATOM 821 C C . LYS A 1 101 ? -13.508 11.764 -16.192 1.00 84.88 101 LYS A C 1
ATOM 823 O O . LYS A 1 101 ? -13.676 12.536 -17.123 1.00 84.88 101 LYS A O 1
ATOM 828 N N . ASN A 1 102 ? -12.556 11.935 -15.276 1.00 83.25 102 ASN A N 1
ATOM 829 C CA . ASN A 1 102 ? -11.617 13.056 -15.242 1.00 83.25 102 ASN A CA 1
ATOM 830 C C . ASN A 1 102 ? -10.241 12.684 -15.834 1.00 83.25 102 ASN A C 1
ATOM 832 O O . ASN A 1 102 ? -9.259 13.390 -15.593 1.00 83.25 102 ASN A O 1
ATOM 836 N N . GLY A 1 103 ? -10.138 11.540 -16.522 1.00 85.94 103 GLY A N 1
ATOM 837 C CA . GLY A 1 103 ? -8.905 11.077 -17.159 1.00 85.94 103 GLY A CA 1
ATOM 838 C C . GLY A 1 103 ? -7.851 10.511 -16.200 1.00 85.94 103 GLY A C 1
ATOM 839 O O . GLY A 1 103 ? -6.720 10.250 -16.611 1.00 85.94 103 GLY A O 1
ATOM 840 N N . TRP A 1 104 ? -8.189 10.312 -14.923 1.00 87.19 104 TRP A N 1
ATOM 841 C CA . TRP A 1 104 ? -7.271 9.711 -13.955 1.00 87.19 104 TRP A CA 1
ATOM 842 C C . TRP A 1 104 ? -7.326 8.196 -14.035 1.00 87.19 104 TRP A C 1
ATOM 844 O O . TRP A 1 104 ? -8.394 7.607 -13.899 1.00 87.19 104 TRP A O 1
ATOM 854 N N . HIS A 1 105 ? -6.164 7.579 -14.181 1.00 90.62 105 HIS A N 1
ATOM 855 C CA . HIS A 1 105 ? -5.954 6.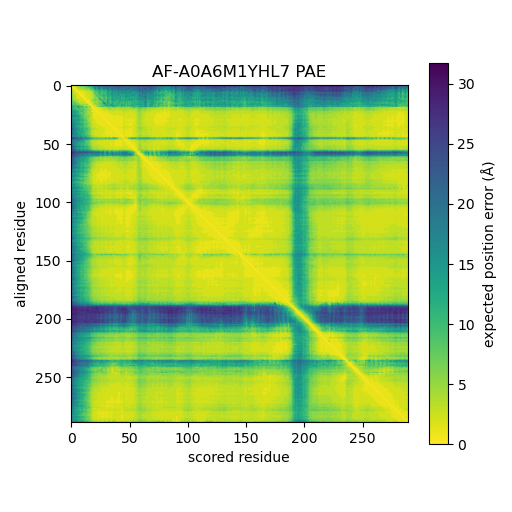151 -14.019 1.00 90.62 105 HIS A CA 1
ATOM 856 C C . HIS A 1 105 ? -5.487 5.836 -12.602 1.00 90.62 105 HIS A C 1
ATOM 858 O O . HIS A 1 105 ? -4.828 6.653 -11.957 1.00 90.62 105 HIS A O 1
ATOM 864 N N . THR A 1 106 ? -5.734 4.605 -12.171 1.00 93.19 106 THR A N 1
ATOM 865 C CA . THR A 1 106 ? -5.171 4.066 -10.933 1.00 93.19 106 THR A CA 1
ATOM 866 C C . THR A 1 106 ? -4.150 2.988 -11.265 1.00 93.19 106 THR A C 1
ATOM 868 O O . THR A 1 106 ? -4.435 2.065 -12.025 1.00 93.19 106 THR A O 1
ATOM 871 N N . LEU A 1 107 ? -2.951 3.097 -10.703 1.00 95.50 107 LEU A N 1
ATOM 872 C CA . LEU A 1 107 ? -1.958 2.029 -10.693 1.00 95.50 107 LEU A CA 1
ATOM 873 C C . LEU A 1 107 ? -2.062 1.291 -9.358 1.00 95.50 107 LEU A C 1
ATOM 875 O O . LEU A 1 107 ? -1.925 1.915 -8.305 1.00 95.50 107 LEU A O 1
ATOM 879 N N . ILE A 1 108 ? -2.256 -0.025 -9.408 1.00 96.88 108 ILE A N 1
ATOM 880 C CA . ILE A 1 108 ? -2.259 -0.895 -8.232 1.00 96.88 108 ILE A CA 1
ATOM 881 C C . ILE A 1 108 ? -1.113 -1.905 -8.310 1.00 96.88 108 ILE A C 1
ATOM 883 O O . ILE A 1 108 ? -0.863 -2.511 -9.354 1.00 96.88 108 ILE A O 1
ATOM 887 N N . ILE A 1 109 ? -0.414 -2.077 -7.188 1.00 97.69 109 ILE A N 1
ATOM 888 C CA . ILE A 1 109 ? 0.647 -3.069 -7.003 1.00 97.69 109 ILE A CA 1
ATOM 889 C C . ILE A 1 109 ? 0.297 -3.898 -5.771 1.00 97.69 109 ILE A C 1
ATOM 891 O O . ILE A 1 109 ? 0.117 -3.349 -4.686 1.00 97.69 109 ILE A O 1
ATOM 895 N N . VAL A 1 110 ? 0.217 -5.217 -5.927 1.00 98.19 110 VAL A N 1
ATOM 896 C CA . VAL A 1 110 ? -0.131 -6.162 -4.859 1.00 98.19 110 VAL A CA 1
ATOM 897 C C . VAL A 1 110 ? 0.962 -7.208 -4.729 1.00 98.19 110 VAL A C 1
ATOM 899 O O . VAL A 1 110 ? 1.173 -8.006 -5.639 1.00 98.19 110 VAL A O 1
ATOM 902 N N . ASN A 1 111 ? 1.616 -7.264 -3.574 1.00 98.06 111 ASN A N 1
ATOM 903 C CA . ASN A 1 111 ? 2.531 -8.343 -3.235 1.00 98.06 111 ASN A CA 1
ATOM 904 C C . ASN A 1 111 ? 1.733 -9.555 -2.735 1.00 98.06 111 ASN A C 1
ATOM 906 O O . ASN A 1 111 ? 1.176 -9.529 -1.635 1.00 98.06 111 ASN A O 1
ATOM 910 N N . LYS A 1 112 ? 1.6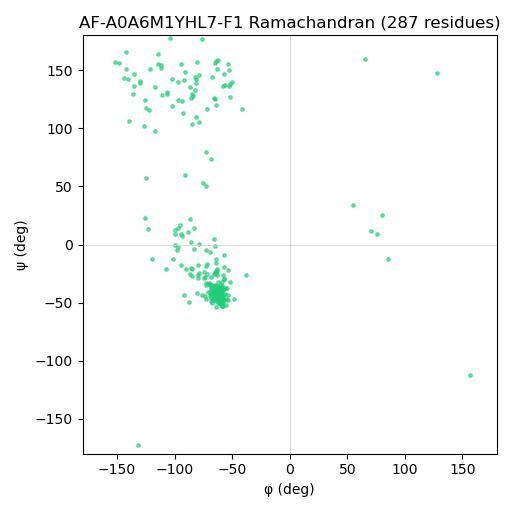78 -10.632 -3.532 1.00 97.62 112 LYS A N 1
ATOM 911 C CA . LYS A 1 112 ? 0.814 -11.797 -3.258 1.00 97.62 112 LYS A CA 1
ATOM 912 C C . LYS A 1 112 ? 1.146 -12.447 -1.914 1.00 97.62 112 LYS A C 1
ATOM 914 O O . LYS A 1 112 ? 0.240 -12.802 -1.163 1.00 97.62 112 LYS A O 1
ATOM 919 N N . ARG A 1 113 ? 2.439 -12.558 -1.590 1.00 97.44 113 ARG A N 1
ATOM 920 C CA . ARG A 1 113 ? 2.921 -13.157 -0.337 1.00 97.44 113 ARG A CA 1
ATOM 921 C C . ARG A 1 113 ? 2.525 -12.314 0.872 1.00 97.44 113 ARG A C 1
ATOM 923 O O . ARG A 1 113 ? 2.012 -12.853 1.850 1.00 97.44 113 ARG A O 1
ATOM 930 N N . ASN A 1 114 ? 2.749 -11.004 0.816 1.00 97.94 114 ASN A N 1
ATOM 931 C CA . ASN A 1 114 ? 2.443 -10.131 1.950 1.00 97.94 114 ASN A CA 1
ATOM 932 C C . ASN A 1 114 ? 0.942 -9.930 2.132 1.00 97.94 114 ASN A C 1
ATOM 934 O O . ASN A 1 114 ? 0.477 -9.870 3.268 1.00 97.94 114 ASN A O 1
ATOM 938 N N . LEU A 1 115 ? 0.173 -9.921 1.040 1.00 98.31 115 LEU A N 1
ATOM 939 C CA . LEU A 1 115 ? -1.282 -9.955 1.114 1.00 98.31 115 LEU A CA 1
ATOM 940 C C . LEU A 1 115 ? -1.783 -11.248 1.767 1.00 98.31 115 LEU A C 1
ATOM 942 O O . LEU A 1 115 ? -2.643 -11.171 2.638 1.00 98.31 115 LEU A O 1
ATOM 946 N N . ALA A 1 116 ? -1.230 -12.413 1.406 1.00 98.25 116 ALA A N 1
ATOM 947 C CA . ALA A 1 116 ? -1.592 -13.690 2.028 1.00 98.25 116 ALA A CA 1
ATOM 948 C C . ALA A 1 116 ? -1.349 -13.667 3.541 1.00 98.25 116 ALA A C 1
ATOM 950 O O . ALA A 1 116 ? -2.238 -14.013 4.317 1.00 98.25 116 ALA A O 1
ATOM 951 N N . LYS A 1 117 ? -0.169 -13.187 3.953 1.00 98.19 117 LYS A N 1
ATOM 952 C CA . LYS A 1 117 ? 0.196 -13.035 5.363 1.00 98.19 117 LYS A CA 1
ATOM 953 C C . LYS A 1 117 ? -0.792 -12.132 6.106 1.00 98.19 117 LYS A C 1
ATOM 955 O O . LYS A 1 117 ? -1.359 -12.546 7.111 1.00 98.19 117 LYS A O 1
ATOM 960 N N . VAL A 1 118 ? -1.046 -10.929 5.583 1.00 98.19 118 VAL A N 1
ATOM 961 C CA . VAL A 1 118 ? -1.975 -9.976 6.208 1.00 98.19 118 VAL A CA 1
ATOM 962 C C . VAL A 1 118 ? -3.402 -10.517 6.246 1.00 98.19 118 VAL A C 1
ATOM 964 O O . VAL A 1 118 ? -4.089 -10.329 7.249 1.00 98.19 118 VAL A O 1
ATOM 967 N N . PHE A 1 119 ? -3.849 -11.220 5.204 1.00 98.44 119 PHE A N 1
ATOM 968 C CA . PHE A 1 119 ? -5.158 -11.867 5.193 1.00 98.44 119 PHE A CA 1
ATOM 969 C C . PHE A 1 119 ? -5.259 -12.939 6.281 1.00 98.44 119 PHE A C 1
ATOM 971 O O . PHE A 1 119 ? -6.240 -12.961 7.016 1.00 98.44 119 PHE A O 1
ATOM 978 N N . GLN A 1 120 ? -4.249 -13.804 6.412 1.00 98.44 120 GLN A N 1
ATOM 979 C CA . GLN A 1 120 ? -4.232 -14.879 7.404 1.00 98.44 120 GLN A CA 1
ATOM 980 C C . GLN A 1 120 ? -4.226 -14.332 8.836 1.00 98.44 120 GLN A C 1
ATOM 982 O O . GLN A 1 120 ? -5.046 -14.747 9.651 1.00 98.44 120 GLN A O 1
ATOM 987 N N . GLU A 1 121 ? -3.359 -13.359 9.123 1.00 98.25 121 GLU A N 1
ATOM 988 C CA . GLU A 1 121 ? -3.248 -12.722 10.444 1.00 98.25 121 GLU A CA 1
ATOM 989 C C . GLU A 1 121 ? -4.525 -11.970 10.852 1.00 98.25 121 GLU A C 1
ATOM 991 O O . GLU A 1 121 ? -4.771 -11.763 12.037 1.00 98.25 121 GLU A O 1
ATOM 996 N N . ASN A 1 122 ? -5.357 -11.572 9.883 1.00 98.38 122 ASN A N 1
ATOM 997 C CA . ASN A 1 122 ? -6.539 -10.738 10.107 1.00 98.38 122 ASN A CA 1
ATOM 998 C C . ASN A 1 122 ? -7.829 -11.362 9.557 1.00 98.38 122 ASN A C 1
ATOM 1000 O O . ASN A 1 122 ? -8.800 -10.646 9.299 1.00 98.38 122 ASN A O 1
ATOM 1004 N N . ALA A 1 123 ? -7.869 -12.686 9.379 1.00 98.19 123 ALA A N 1
ATOM 1005 C CA . ALA A 1 123 ? -8.925 -13.370 8.630 1.00 98.19 123 ALA A CA 1
ATOM 1006 C C . ALA A 1 123 ? -10.340 -13.051 9.143 1.00 98.19 123 ALA A C 1
ATOM 1008 O O . ALA A 1 123 ? -11.262 -12.870 8.348 1.00 98.19 123 ALA A O 1
ATOM 1009 N N . THR A 1 124 ? -10.513 -12.921 10.462 1.00 98.25 124 THR A N 1
ATOM 1010 C CA . THR A 1 124 ? -11.793 -12.555 11.088 1.00 98.25 124 THR A CA 1
ATOM 1011 C C . THR A 1 124 ? -12.278 -11.170 10.655 1.00 98.25 124 THR A C 1
ATOM 1013 O O . THR A 1 124 ? -13.460 -11.009 10.361 1.00 98.25 124 THR A O 1
ATOM 1016 N N . ILE A 1 125 ? -11.376 -10.186 10.556 1.00 98.12 125 ILE A N 1
ATOM 1017 C CA . ILE A 1 125 ? -11.697 -8.817 10.118 1.00 98.12 125 ILE A CA 1
ATOM 1018 C C . ILE A 1 125 ? -12.065 -8.814 8.629 1.00 98.12 125 ILE A C 1
ATOM 1020 O O . ILE A 1 125 ? -13.060 -8.213 8.231 1.00 98.12 125 ILE A O 1
ATOM 1024 N N . PHE A 1 126 ? -11.303 -9.530 7.797 1.00 98.31 126 PHE A N 1
ATOM 1025 C CA . PHE A 1 126 ? -11.627 -9.668 6.375 1.00 98.31 126 PHE A CA 1
ATOM 1026 C C . PHE A 1 126 ? -13.007 -10.306 6.178 1.00 98.31 126 PHE A C 1
ATOM 1028 O O . PHE A 1 126 ? -13.826 -9.778 5.430 1.00 98.31 126 PHE A O 1
ATOM 1035 N N . LYS A 1 127 ? -13.298 -11.408 6.876 1.00 98.06 127 LYS A N 1
ATOM 1036 C CA . LYS A 1 127 ? -14.581 -12.117 6.767 1.00 98.06 127 LYS A CA 1
ATOM 1037 C C . LYS A 1 127 ? -15.759 -11.311 7.314 1.00 98.06 127 LYS A C 1
ATOM 1039 O O . LYS A 1 127 ? -16.848 -11.407 6.755 1.00 98.06 127 LYS A O 1
ATOM 1044 N N . SER A 1 128 ? -15.572 -10.515 8.367 1.00 97.50 128 SER A N 1
ATOM 1045 C CA . SER A 1 128 ? -16.656 -9.686 8.907 1.00 97.50 128 SER A CA 1
ATOM 1046 C C . SER A 1 128 ? -17.045 -8.544 7.963 1.00 97.50 128 SER A C 1
ATOM 1048 O O . SER A 1 128 ? -18.225 -8.226 7.856 1.00 97.50 128 SER A O 1
ATOM 1050 N N . ILE A 1 129 ? -16.080 -7.966 7.241 1.00 96.00 129 ILE A N 1
ATOM 1051 C CA . ILE A 1 129 ? -16.303 -6.828 6.334 1.00 96.00 129 ILE A CA 1
ATOM 1052 C C . ILE A 1 129 ? -16.699 -7.299 4.924 1.00 96.00 129 ILE A C 1
ATOM 1054 O O . ILE A 1 129 ? -17.675 -6.828 4.330 1.00 96.00 129 ILE A O 1
ATOM 1058 N N . LEU A 1 130 ? -15.945 -8.243 4.358 1.00 96.56 130 LEU A N 1
ATOM 1059 C CA . LEU A 1 130 ? -16.130 -8.687 2.974 1.00 96.56 130 LEU A CA 1
ATOM 1060 C C . LEU A 1 130 ? -17.207 -9.770 2.846 1.00 96.56 130 LEU A C 1
ATOM 1062 O O . LEU A 1 130 ? -17.894 -9.819 1.826 1.00 96.56 130 LEU A O 1
ATOM 1066 N N . GLY A 1 131 ? -17.435 -10.552 3.903 1.00 97.56 131 GLY A N 1
ATOM 1067 C CA . GLY A 1 131 ? -18.427 -11.626 3.972 1.00 97.56 131 GLY A CA 1
ATOM 1068 C C . GLY A 1 131 ? -17.803 -12.939 4.447 1.00 97.56 131 GLY A C 1
ATOM 1069 O O . GLY A 1 131 ? -16.641 -13.221 4.145 1.00 97.56 131 GLY A O 1
ATOM 1070 N N . LYS A 1 132 ? -18.572 -13.763 5.176 1.00 97.44 132 LYS A N 1
ATOM 1071 C CA . LYS A 1 132 ? -18.082 -14.993 5.838 1.00 97.44 132 LYS A CA 1
ATOM 1072 C C . LYS A 1 132 ? -17.432 -16.001 4.879 1.00 97.44 132 LYS A C 1
ATOM 1074 O O . LYS A 1 132 ? -16.528 -16.725 5.287 1.00 97.44 132 LYS A O 1
ATOM 1079 N N . THR A 1 133 ? -17.872 -16.019 3.622 1.00 97.50 133 THR A N 1
ATOM 1080 C CA . THR A 1 133 ? -17.368 -16.893 2.550 1.00 97.50 133 THR A CA 1
ATOM 1081 C C . THR A 1 133 ? -16.103 -16.361 1.871 1.00 97.50 133 THR A C 1
ATOM 1083 O O . THR A 1 133 ? -15.535 -17.041 1.020 1.00 97.50 133 THR A O 1
ATOM 1086 N N . THR A 1 134 ? -15.628 -15.166 2.240 1.00 98.00 134 THR A N 1
ATOM 1087 C CA . THR A 1 134 ? -14.418 -14.581 1.654 1.00 98.00 134 THR A CA 1
ATOM 1088 C C . THR A 1 134 ? -13.200 -15.432 1.997 1.00 98.00 134 THR A C 1
ATOM 1090 O O . THR A 1 134 ? -12.886 -15.667 3.168 1.00 98.00 134 THR A O 1
ATOM 1093 N N . THR A 1 135 ? -12.476 -15.849 0.963 1.00 98.31 135 THR A N 1
ATOM 1094 C CA . THR A 1 135 ? -11.204 -16.570 1.066 1.00 98.31 135 THR A CA 1
ATOM 1095 C C . THR A 1 135 ? -10.064 -15.727 0.496 1.00 98.31 135 THR A C 1
ATOM 1097 O O . THR A 1 135 ? -10.291 -14.775 -0.253 1.00 98.31 135 THR A O 1
ATOM 1100 N N . PHE A 1 136 ? -8.816 -16.087 0.812 1.00 98.25 136 PHE A N 1
ATOM 1101 C CA . PHE A 1 136 ? -7.659 -15.436 0.196 1.00 98.25 136 PHE A CA 1
ATOM 1102 C C . PHE A 1 136 ? -7.667 -15.610 -1.330 1.00 98.25 136 PHE A C 1
ATOM 1104 O O . PHE A 1 136 ? -7.414 -14.655 -2.056 1.00 98.25 136 PHE A O 1
ATOM 1111 N N . SER A 1 137 ? -8.026 -16.804 -1.820 1.00 98.31 137 SER A N 1
ATOM 1112 C CA . SER A 1 137 ? -8.114 -17.094 -3.257 1.00 98.31 137 SER A CA 1
ATOM 1113 C C . SER A 1 137 ? -9.151 -16.212 -3.958 1.00 98.31 137 SER A C 1
ATOM 1115 O O . SER A 1 137 ? -8.849 -15.608 -4.988 1.00 98.31 137 SER A O 1
ATOM 1117 N N . SER A 1 138 ? -10.346 -16.054 -3.371 1.00 98.06 138 SER A N 1
ATOM 1118 C CA . SER A 1 138 ? -11.374 -15.177 -3.942 1.00 98.06 138 SER A CA 1
ATOM 1119 C C . SER A 1 138 ? -10.936 -13.712 -3.938 1.00 98.06 138 SER A C 1
ATOM 1121 O O . SER A 1 138 ? -11.101 -13.039 -4.948 1.00 98.06 138 SER A O 1
ATOM 1123 N N . LEU A 1 139 ? -10.311 -13.234 -2.853 1.00 97.75 139 LEU A N 1
ATOM 1124 C CA . LEU A 1 139 ? -9.780 -11.868 -2.776 1.00 97.75 139 LEU A CA 1
ATOM 1125 C C . LEU A 1 139 ? -8.671 -11.627 -3.812 1.00 97.75 139 LEU A C 1
ATOM 1127 O O . LEU A 1 139 ? -8.657 -10.604 -4.494 1.00 97.75 139 LEU A O 1
ATOM 1131 N N . LEU A 1 140 ? -7.752 -12.581 -3.966 1.00 97.81 140 LEU A N 1
ATOM 1132 C CA . LEU A 1 140 ? -6.670 -12.491 -4.940 1.00 97.81 140 LEU A CA 1
ATOM 1133 C C . LEU A 1 140 ? -7.203 -12.496 -6.380 1.00 97.81 140 LEU A C 1
ATOM 1135 O O . LEU A 1 140 ? -6.701 -11.752 -7.223 1.00 97.81 140 LEU A O 1
ATOM 1139 N N . LYS A 1 141 ? -8.245 -13.292 -6.657 1.00 97.75 141 LYS A N 1
ATOM 1140 C CA . LYS A 1 141 ? -8.951 -13.287 -7.945 1.00 97.75 141 LYS A CA 1
ATOM 1141 C C . LYS A 1 141 ? -9.590 -11.925 -8.223 1.00 97.75 141 LYS A C 1
ATOM 1143 O O . LYS A 1 141 ? -9.492 -11.459 -9.355 1.00 97.75 141 LYS A O 1
ATOM 1148 N N . THR A 1 142 ? -10.161 -11.265 -7.212 1.00 96.62 142 THR A N 1
ATOM 1149 C CA . THR A 1 142 ? -10.682 -9.894 -7.342 1.00 96.62 142 THR A CA 1
ATOM 1150 C C . THR A 1 142 ? -9.588 -8.915 -7.760 1.00 96.62 142 THR A C 1
ATOM 1152 O O . THR A 1 142 ? -9.786 -8.178 -8.715 1.00 96.62 142 THR A O 1
ATOM 1155 N N . PHE A 1 143 ? -8.404 -8.953 -7.140 1.00 96.00 143 PHE A N 1
ATOM 1156 C CA . PHE A 1 143 ? -7.287 -8.088 -7.554 1.00 96.00 143 PHE A CA 1
ATOM 1157 C C . PHE A 1 143 ? -6.754 -8.401 -8.954 1.00 96.00 143 PHE A C 1
ATOM 1159 O O . PHE A 1 143 ? -6.329 -7.498 -9.672 1.00 96.00 143 PHE A O 1
ATOM 1166 N N . LYS A 1 144 ? -6.742 -9.679 -9.345 1.00 95.12 144 LYS A N 1
ATOM 1167 C CA . LYS A 1 144 ? -6.225 -10.102 -10.650 1.00 95.12 144 LYS A CA 1
ATOM 1168 C C . LYS A 1 144 ? -7.176 -9.731 -11.792 1.00 95.12 144 LYS A C 1
ATOM 1170 O O . LYS A 1 144 ? -6.723 -9.258 -12.831 1.00 95.12 144 LYS A O 1
ATOM 1175 N N . ASN A 1 145 ? -8.474 -9.960 -11.599 1.00 94.50 145 ASN A N 1
ATOM 1176 C CA . ASN A 1 145 ? -9.465 -9.911 -12.674 1.00 94.50 145 ASN A CA 1
ATOM 1177 C C . ASN A 1 145 ? -10.383 -8.685 -12.601 1.00 94.50 145 ASN A C 1
ATOM 1179 O O . ASN A 1 145 ? -10.990 -8.339 -13.604 1.00 94.50 145 ASN A O 1
ATOM 1183 N N . GLY A 1 146 ? -10.516 -8.049 -11.438 1.00 90.69 146 GLY A N 1
ATOM 1184 C CA . GLY A 1 146 ? -11.395 -6.899 -11.253 1.00 90.69 146 GLY A CA 1
ATOM 1185 C C . GLY A 1 146 ? -10.782 -5.610 -11.785 1.00 90.69 146 GLY A C 1
ATOM 1186 O O . GLY A 1 146 ? -9.571 -5.408 -11.706 1.00 90.69 146 GLY A O 1
ATOM 1187 N N . ASP A 1 147 ? -11.629 -4.728 -12.306 1.00 93.38 147 ASP A N 1
ATOM 1188 C CA . ASP A 1 147 ? -11.270 -3.363 -12.723 1.00 93.38 147 ASP A CA 1
ATOM 1189 C C . ASP A 1 147 ? -11.648 -2.308 -11.675 1.00 93.38 147 ASP A C 1
ATOM 1191 O O . ASP A 1 147 ? -11.567 -1.107 -11.919 1.00 93.38 147 AS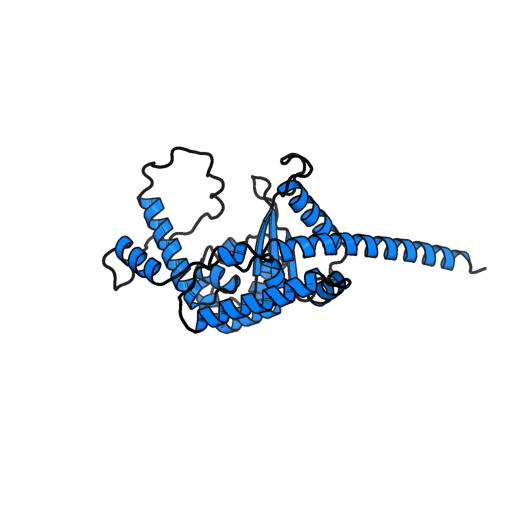P A O 1
ATOM 1195 N N . GLN A 1 148 ? -12.061 -2.771 -10.497 1.00 91.75 148 GLN A N 1
ATOM 1196 C CA . GLN A 1 148 ? -12.531 -1.925 -9.414 1.00 91.75 148 GLN A CA 1
ATOM 1197 C C . GLN A 1 148 ? -11.358 -1.326 -8.624 1.00 91.75 148 GLN A C 1
ATOM 1199 O O . GLN A 1 148 ? -10.367 -2.025 -8.382 1.00 91.75 148 GLN A O 1
ATOM 1204 N N . PRO A 1 149 ? -11.464 -0.060 -8.180 1.00 90.75 149 PRO A N 1
ATOM 1205 C CA . PRO A 1 149 ? -10.495 0.546 -7.273 1.00 90.75 149 PRO A CA 1
ATOM 1206 C C . PRO A 1 149 ? -10.450 -0.192 -5.932 1.00 90.75 149 PRO A C 1
ATOM 1208 O O . PRO A 1 149 ? -11.403 -0.875 -5.542 1.00 90.75 149 PRO A O 1
ATOM 1211 N N . LEU A 1 150 ? -9.347 -0.034 -5.193 1.00 93.62 150 LEU A N 1
ATOM 1212 C CA . LEU A 1 150 ? -9.155 -0.735 -3.922 1.00 93.62 150 LEU A CA 1
ATOM 1213 C C . LEU A 1 150 ? -10.283 -0.435 -2.925 1.00 93.62 150 LEU A C 1
ATOM 1215 O O . LEU A 1 150 ? -10.726 -1.340 -2.220 1.00 93.62 150 LEU A O 1
ATOM 1219 N N . GLU A 1 151 ? -10.764 0.811 -2.895 1.00 90.69 151 GLU A N 1
ATOM 1220 C CA . GLU A 1 151 ? -11.886 1.228 -2.050 1.00 90.69 151 GLU A CA 1
ATOM 1221 C C . GLU A 1 151 ? -13.131 0.359 -2.282 1.00 90.69 151 GLU A C 1
ATOM 1223 O O . GLU A 1 151 ? -13.729 -0.125 -1.320 1.00 90.69 151 GLU A O 1
ATOM 1228 N N . GLU A 1 152 ? -13.503 0.112 -3.539 1.00 92.00 152 GLU A N 1
ATOM 1229 C CA . GLU A 1 152 ? -14.666 -0.710 -3.883 1.00 92.00 152 GLU A CA 1
ATOM 1230 C C . GLU A 1 152 ? -14.471 -2.169 -3.466 1.00 92.00 152 GLU A C 1
ATOM 1232 O O . GLU A 1 152 ? -15.377 -2.765 -2.878 1.00 92.00 152 GLU A O 1
ATOM 1237 N N . ILE A 1 153 ? -13.270 -2.720 -3.680 1.00 94.31 153 ILE A N 1
ATOM 1238 C CA . ILE A 1 153 ? -12.918 -4.090 -3.270 1.00 94.31 153 ILE A CA 1
ATOM 1239 C C . ILE A 1 153 ? -13.140 -4.278 -1.764 1.00 94.31 153 ILE A C 1
ATOM 1241 O O . ILE A 1 153 ? -13.610 -5.332 -1.330 1.00 94.31 153 ILE A O 1
ATOM 1245 N N . VAL A 1 154 ? -12.842 -3.251 -0.962 1.00 95.12 154 VAL A N 1
ATOM 1246 C CA . VAL A 1 154 ? -13.040 -3.278 0.493 1.00 95.12 154 VAL A CA 1
ATOM 1247 C C . VAL A 1 154 ? -14.334 -2.630 0.974 1.00 95.12 154 VAL A C 1
ATOM 1249 O O . VAL A 1 154 ? -14.489 -2.385 2.172 1.00 95.12 154 VAL A O 1
ATOM 1252 N N . LYS A 1 155 ? -15.282 -2.372 0.066 1.00 93.94 155 LYS A N 1
ATOM 1253 C CA . LYS A 1 155 ? -16.592 -1.771 0.363 1.00 93.94 155 LYS A CA 1
ATOM 1254 C C . LYS A 1 155 ? -16.494 -0.428 1.109 1.00 93.94 155 LYS A C 1
ATOM 1256 O O . LYS A 1 155 ? -17.318 -0.136 1.976 1.00 93.94 155 LYS A O 1
ATOM 1261 N N . GLY A 1 156 ? -15.464 0.368 0.822 1.00 90.75 156 GLY A N 1
ATOM 1262 C CA . GLY A 1 156 ? -15.193 1.647 1.486 1.00 90.75 156 GLY A CA 1
ATOM 1263 C C . GLY A 1 156 ? -14.718 1.526 2.937 1.00 90.75 156 GLY A C 1
ATOM 1264 O O . GLY A 1 156 ? -14.695 2.515 3.668 1.00 90.75 156 GLY A O 1
ATOM 1265 N N . ASN A 1 157 ? -14.357 0.326 3.406 1.00 94.19 157 ASN A N 1
ATOM 1266 C CA . ASN A 1 157 ? -13.952 0.133 4.791 1.00 94.19 157 ASN A CA 1
ATOM 1267 C C . ASN A 1 157 ? -12.504 0.596 5.037 1.00 94.19 157 ASN A C 1
ATOM 1269 O O . ASN A 1 157 ? -11.538 -0.096 4.712 1.00 94.19 157 ASN A O 1
ATOM 1273 N N . LYS A 1 158 ? -12.359 1.750 5.694 1.00 94.00 158 LYS A N 1
ATOM 1274 C CA . LYS A 1 158 ? -11.063 2.377 6.005 1.00 94.00 158 LYS A CA 1
ATOM 1275 C C . LYS A 1 158 ? -10.153 1.561 6.919 1.00 94.00 158 LYS A C 1
ATOM 1277 O O . LYS A 1 158 ? -8.935 1.619 6.773 1.00 94.00 158 LYS A O 1
ATOM 1282 N N . LEU A 1 159 ? -10.718 0.786 7.849 1.00 96.38 159 LEU A N 1
ATOM 1283 C CA . LEU A 1 159 ? -9.922 -0.121 8.681 1.00 96.38 159 LEU A CA 1
ATOM 1284 C C . LEU A 1 159 ? -9.222 -1.154 7.792 1.00 96.38 159 LEU A C 1
ATOM 1286 O O . LEU A 1 159 ? -8.020 -1.377 7.932 1.00 96.38 159 LEU A O 1
ATOM 1290 N N . LEU A 1 160 ? -9.961 -1.751 6.855 1.00 97.19 160 LEU A N 1
ATOM 1291 C CA . LEU A 1 160 ? -9.402 -2.737 5.941 1.00 97.19 160 LEU A CA 1
ATOM 1292 C C . LEU A 1 160 ? -8.405 -2.112 4.957 1.00 97.19 160 LEU A C 1
ATOM 1294 O O . LEU A 1 160 ? -7.366 -2.720 4.710 1.00 97.19 160 LEU A O 1
ATOM 1298 N N . LEU A 1 161 ? -8.659 -0.887 4.476 1.00 96.56 161 LEU A N 1
ATOM 1299 C CA . LEU A 1 161 ? -7.681 -0.116 3.694 1.00 96.56 161 LEU A CA 1
ATOM 1300 C C . LEU A 1 161 ? -6.363 0.054 4.455 1.00 96.56 161 LEU A C 1
ATOM 1302 O O . LEU A 1 161 ? -5.307 -0.292 3.933 1.00 96.56 161 LEU A O 1
ATOM 1306 N N . GLY A 1 162 ? -6.411 0.530 5.703 1.00 96.69 162 GLY A N 1
ATOM 1307 C CA . GLY A 1 162 ? -5.207 0.724 6.514 1.00 96.69 162 GLY A CA 1
ATOM 1308 C C . GLY A 1 162 ? -4.422 -0.574 6.736 1.00 96.69 162 GLY A C 1
ATOM 1309 O O . GLY A 1 162 ? -3.195 -0.596 6.605 1.00 96.69 162 GLY A O 1
ATOM 1310 N N . ILE A 1 163 ? -5.127 -1.683 6.986 1.00 98.19 163 ILE A N 1
ATOM 1311 C CA . ILE A 1 163 ? -4.519 -3.014 7.122 1.00 98.19 163 ILE A CA 1
ATOM 1312 C C . ILE A 1 163 ? -3.842 -3.437 5.808 1.00 98.19 163 ILE A C 1
ATOM 1314 O O . ILE A 1 163 ? -2.691 -3.876 5.826 1.00 98.19 163 ILE A O 1
ATOM 1318 N N . LEU A 1 164 ? -4.513 -3.265 4.665 1.00 97.75 164 LEU A N 1
ATOM 1319 C CA . LEU A 1 164 ? -3.986 -3.606 3.337 1.00 97.75 164 LEU A CA 1
ATOM 1320 C C . LEU A 1 164 ? -2.825 -2.713 2.891 1.00 97.75 164 LEU A C 1
ATOM 1322 O O . LEU A 1 164 ? -1.941 -3.172 2.168 1.00 97.75 164 LEU A O 1
ATOM 1326 N N . PHE A 1 165 ? -2.771 -1.473 3.367 1.00 97.00 165 PHE A N 1
ATOM 1327 C CA . PHE A 1 165 ? -1.609 -0.607 3.201 1.00 97.00 165 PHE A CA 1
ATOM 1328 C C . PHE A 1 165 ? -0.477 -0.920 4.189 1.00 97.00 165 PHE A C 1
ATOM 1330 O O . PHE A 1 165 ? 0.576 -0.295 4.116 1.00 97.00 165 PHE A O 1
ATOM 1337 N N . GLY A 1 166 ? -0.630 -1.911 5.072 1.00 96.94 166 GLY A N 1
ATOM 1338 C CA . GLY A 1 166 ? 0.433 -2.357 5.974 1.00 96.94 166 GLY A CA 1
ATOM 1339 C C . GLY A 1 166 ? 0.613 -1.477 7.213 1.00 96.94 166 GLY A C 1
ATOM 1340 O O . GLY A 1 166 ? 1.701 -1.438 7.782 1.00 96.94 166 GLY A O 1
ATOM 1341 N N . TYR A 1 167 ? -0.423 -0.758 7.650 1.00 95.75 167 TYR A N 1
ATOM 1342 C CA . TYR A 1 167 ? -0.339 0.118 8.828 1.00 95.75 167 TYR A CA 1
ATOM 1343 C C . TYR A 1 167 ? -0.603 -0.596 10.154 1.00 95.75 167 TYR A C 1
ATOM 1345 O O . TYR A 1 167 ? -0.540 0.037 11.202 1.00 95.75 167 TYR A O 1
ATOM 1353 N N . GLU A 1 168 ? -0.825 -1.911 10.121 1.00 96.06 168 GLU A N 1
ATOM 1354 C CA . GLU A 1 168 ? -1.241 -2.738 11.260 1.00 96.06 168 GLU A CA 1
ATOM 1355 C C . GLU A 1 168 ? -2.641 -2.387 11.785 1.00 96.06 168 GLU A C 1
ATOM 1357 O O . GLU A 1 168 ? -3.189 -1.305 11.565 1.00 96.06 168 GLU A O 1
ATOM 1362 N N . VAL A 1 169 ? -3.244 -3.331 12.506 1.00 97.31 169 VAL A N 1
ATOM 1363 C CA . VAL A 1 169 ? -4.639 -3.240 12.954 1.00 97.31 169 VAL A CA 1
ATOM 1364 C C . VAL A 1 169 ? -4.872 -2.059 13.889 1.00 97.31 169 VAL A C 1
ATOM 1366 O O . VAL A 1 169 ? -5.837 -1.326 13.712 1.00 97.31 169 VAL A O 1
ATOM 1369 N N . ASN A 1 170 ? -4.011 -1.863 14.889 1.00 96.31 170 ASN A N 1
ATOM 1370 C CA . ASN A 1 170 ? -4.261 -0.874 15.941 1.00 96.31 170 ASN A CA 1
ATOM 1371 C C . ASN A 1 170 ? -4.190 0.561 15.414 1.00 96.31 170 ASN A C 1
ATOM 1373 O O . ASN A 1 170 ? -5.068 1.366 15.719 1.00 96.31 170 ASN A O 1
ATOM 1377 N N . ASN A 1 171 ? -3.202 0.864 14.570 1.00 96.06 171 ASN A N 1
ATOM 1378 C CA . ASN A 1 171 ? -3.117 2.175 13.932 1.00 96.06 171 ASN A CA 1
ATOM 1379 C C . ASN A 1 171 ? -4.296 2.381 12.975 1.00 96.06 171 ASN A C 1
ATOM 1381 O O . ASN A 1 171 ? -4.958 3.415 13.030 1.00 96.06 171 ASN A O 1
ATOM 1385 N N . SER A 1 172 ? -4.620 1.362 12.169 1.00 96.56 172 SER A N 1
ATOM 1386 C CA . SER A 1 172 ? -5.741 1.422 11.226 1.00 96.56 172 SER A CA 1
ATOM 1387 C C . SER A 1 172 ? -7.085 1.624 11.929 1.00 96.56 172 SER A C 1
ATOM 1389 O O . SER A 1 172 ? -7.912 2.382 11.437 1.00 96.56 172 SER A O 1
ATOM 1391 N N . LYS A 1 173 ? -7.311 1.011 13.099 1.00 96.06 173 LYS A N 1
ATOM 1392 C CA . LYS A 1 173 ? -8.531 1.195 13.906 1.00 96.06 173 LYS A CA 1
ATOM 1393 C C . LYS A 1 173 ? -8.710 2.642 14.357 1.00 96.06 173 LYS A C 1
ATOM 1395 O O . LYS A 1 173 ? -9.783 3.203 14.159 1.00 96.06 173 LYS A O 1
ATOM 1400 N N . ILE A 1 174 ? -7.675 3.250 14.937 1.00 94.75 174 ILE A N 1
ATOM 1401 C CA . ILE A 1 174 ? -7.779 4.625 15.442 1.00 94.75 174 ILE A CA 1
ATOM 1402 C C . ILE A 1 174 ? -7.938 5.612 14.291 1.00 94.75 174 ILE A C 1
ATOM 1404 O O . ILE A 1 174 ? -8.853 6.431 14.318 1.00 94.75 174 ILE A O 1
ATOM 1408 N N . VAL A 1 175 ? -7.093 5.508 13.261 1.00 93.19 175 VAL A N 1
ATOM 1409 C CA . VAL A 1 175 ? -7.138 6.429 12.119 1.00 93.19 175 VAL A CA 1
ATOM 1410 C C . VAL A 1 175 ? -8.472 6.320 11.385 1.00 93.19 175 VAL A C 1
ATOM 1412 O O . VAL A 1 175 ? -9.128 7.336 11.180 1.00 93.19 175 VAL A O 1
ATOM 1415 N N . SER A 1 176 ? -8.945 5.102 11.094 1.00 94.44 176 SER A N 1
ATOM 1416 C CA . SER A 1 176 ? -10.246 4.921 10.433 1.00 94.44 176 SER A CA 1
ATOM 1417 C C . SER A 1 176 ? -11.409 5.476 11.254 1.00 94.44 176 SER A C 1
ATOM 1419 O O . SER A 1 176 ? -12.337 6.048 10.677 1.00 94.44 176 SER A O 1
ATOM 1421 N N . ARG A 1 177 ? -11.373 5.362 12.590 1.00 95.19 177 ARG A N 1
ATOM 1422 C CA . ARG A 1 177 ? -12.397 5.958 13.457 1.00 95.19 177 ARG A CA 1
ATOM 1423 C C . ARG A 1 177 ? -12.354 7.482 13.398 1.00 95.19 177 ARG A C 1
ATOM 1425 O O . ARG A 1 177 ? -13.402 8.089 13.202 1.00 95.19 177 ARG A O 1
ATOM 1432 N N . VAL A 1 178 ? -11.169 8.084 13.498 1.00 93.44 178 VAL A N 1
ATOM 1433 C CA . VAL A 1 178 ? -10.987 9.542 13.392 1.00 93.44 178 VAL A CA 1
ATOM 1434 C C . VAL A 1 178 ? -11.505 10.061 12.057 1.00 93.44 178 VAL A C 1
ATOM 1436 O O . VAL A 1 178 ? -12.318 10.978 12.049 1.00 93.44 178 VAL A O 1
ATOM 1439 N N . GLU A 1 179 ? -11.116 9.436 10.946 1.00 91.12 179 GLU A N 1
ATOM 1440 C CA . GLU A 1 179 ? -11.571 9.819 9.607 1.00 91.12 179 GLU A CA 1
ATOM 1441 C C . GLU A 1 179 ? -13.090 9.662 9.450 1.00 91.12 179 GLU A C 1
ATOM 1443 O O . GLU A 1 179 ? -13.738 10.469 8.793 1.00 91.12 179 GLU A O 1
ATOM 1448 N N . THR A 1 180 ? -13.683 8.622 10.046 1.00 91.31 180 THR A N 1
ATOM 1449 C CA . THR A 1 180 ? -15.143 8.411 10.018 1.00 91.31 180 THR A CA 1
ATOM 1450 C C . THR A 1 180 ? -15.885 9.498 10.797 1.00 91.31 180 THR A C 1
ATOM 1452 O O . THR A 1 180 ? -16.917 9.983 10.335 1.00 91.31 180 THR A O 1
ATOM 1455 N N . ILE A 1 181 ? -15.364 9.899 11.961 1.00 92.69 181 ILE A N 1
ATOM 1456 C CA . ILE A 1 181 ? -15.943 10.988 12.755 1.00 92.69 181 ILE A CA 1
ATOM 1457 C C . ILE A 1 181 ? -15.768 12.329 12.035 1.00 92.69 181 ILE A C 1
ATOM 1459 O O . ILE A 1 181 ? -16.731 13.085 11.939 1.00 92.69 181 ILE A O 1
ATOM 1463 N N . ASP A 1 182 ? -14.571 12.612 11.509 1.00 90.12 182 ASP A N 1
ATOM 1464 C CA . ASP A 1 182 ? -14.289 13.830 10.742 1.00 90.12 182 ASP A CA 1
ATOM 1465 C C . ASP A 1 182 ? -15.291 13.977 9.583 1.00 90.12 182 ASP A C 1
ATOM 1467 O O . ASP A 1 182 ? -15.940 15.012 9.460 1.00 90.12 182 ASP A O 1
ATOM 1471 N N . GLU A 1 183 ? -15.520 12.921 8.801 1.00 87.25 183 GLU A N 1
ATOM 1472 C CA . GLU A 1 183 ? -16.504 12.939 7.710 1.00 87.25 183 GLU A CA 1
ATOM 1473 C C . GLU A 1 183 ? -17.943 13.139 8.171 1.00 87.25 183 GLU A C 1
ATOM 1475 O O . GLU A 1 183 ? -18.700 13.862 7.519 1.00 87.25 183 GLU A O 1
ATOM 1480 N N . TYR A 1 184 ? -18.339 12.494 9.269 1.00 89.00 184 TYR A N 1
ATOM 1481 C CA . TYR A 1 184 ? -19.674 12.660 9.833 1.00 89.00 184 TYR A CA 1
ATOM 1482 C C . TYR A 1 184 ? -19.913 14.115 10.257 1.00 89.00 184 TYR A C 1
ATOM 1484 O O . TYR A 1 184 ? -20.920 14.716 9.877 1.00 89.00 184 TYR A O 1
ATOM 1492 N N . LEU A 1 185 ? -18.958 14.704 10.981 1.00 87.38 185 LEU A N 1
ATOM 1493 C CA . LEU A 1 185 ? -19.024 16.093 11.428 1.00 87.38 185 LEU A CA 1
ATOM 1494 C C . LEU A 1 185 ? -18.985 17.070 10.249 1.00 87.38 185 LEU A C 1
ATOM 1496 O O . LEU A 1 185 ? -19.763 18.018 10.226 1.00 87.38 185 LEU A O 1
ATOM 1500 N N . THR A 1 186 ? -18.150 16.827 9.233 1.00 85.62 186 THR A N 1
ATOM 1501 C CA . THR A 1 186 ? -18.124 17.659 8.022 1.00 85.62 186 THR A CA 1
ATOM 1502 C C . THR A 1 186 ? -19.456 17.614 7.279 1.00 85.62 186 THR A C 1
ATOM 1504 O O . THR A 1 186 ? -19.956 18.669 6.909 1.00 85.62 186 THR A O 1
ATOM 1507 N N . LYS A 1 187 ? -20.066 16.434 7.088 1.00 81.94 187 LYS A N 1
ATOM 1508 C CA . LYS A 1 187 ? -21.386 16.317 6.439 1.00 81.94 187 LYS A CA 1
ATOM 1509 C C . LYS A 1 187 ? -22.486 17.017 7.238 1.00 81.94 187 LYS A C 1
ATOM 1511 O O . LYS A 1 187 ? -23.337 17.666 6.643 1.00 81.94 187 LYS A O 1
ATOM 1516 N N . LYS A 1 188 ? -22.460 16.920 8.572 1.00 71.88 188 LYS A N 1
ATOM 1517 C CA . LYS A 1 188 ? -23.407 17.624 9.453 1.00 71.88 188 LYS A CA 1
ATOM 1518 C C . LYS A 1 188 ? -23.238 19.146 9.372 1.00 71.88 188 LYS A C 1
ATOM 1520 O O . LYS A 1 188 ? -24.225 19.870 9.366 1.00 71.88 188 LYS A O 1
ATOM 1525 N N . ASN A 1 189 ? -21.994 19.610 9.265 1.00 64.88 189 ASN A N 1
ATOM 1526 C CA . ASN A 1 189 ? -21.640 21.027 9.209 1.00 64.88 189 ASN A CA 1
ATOM 1527 C C . ASN A 1 189 ? -21.639 21.604 7.785 1.00 64.88 189 ASN A C 1
ATOM 1529 O O . ASN A 1 189 ? -21.176 22.724 7.607 1.00 64.88 189 ASN A O 1
ATOM 1533 N N . GLN A 1 190 ? -22.147 20.895 6.768 1.00 54.06 190 GLN A N 1
ATOM 1534 C CA . GLN A 1 190 ? -22.296 21.413 5.398 1.00 54.06 190 GLN A CA 1
ATOM 1535 C C . GLN A 1 190 ? -23.446 22.440 5.268 1.00 54.06 190 GLN A C 1
ATOM 1537 O O . GLN A 1 190 ? -24.245 22.384 4.337 1.00 54.06 190 GLN A O 1
ATOM 1542 N N . TYR A 1 191 ? -23.461 23.438 6.158 1.00 40.97 191 TYR A N 1
ATOM 1543 C CA . TYR A 1 191 ? -23.671 24.825 5.756 1.00 40.97 191 TYR A CA 1
ATOM 1544 C C . TYR A 1 191 ? -22.300 25.408 5.367 1.00 40.97 191 TYR A C 1
ATOM 1546 O O . TYR A 1 191 ? -21.307 25.288 6.078 1.00 40.97 191 TYR A O 1
ATOM 1554 N N . SER A 1 192 ? -22.245 25.962 4.162 1.00 44.34 192 SER A N 1
ATOM 1555 C CA . SER A 1 192 ? -21.085 26.500 3.446 1.00 44.34 192 SER A CA 1
ATOM 1556 C C . SER A 1 192 ? -20.097 27.324 4.287 1.00 44.34 192 SER A C 1
ATOM 1558 O O . SER A 1 192 ? -20.420 28.434 4.698 1.00 44.34 192 SER A O 1
ATOM 1560 N N . ILE A 1 193 ? -18.851 26.856 4.420 1.00 39.47 193 ILE A N 1
ATOM 1561 C CA . ILE A 1 193 ? -17.710 27.727 4.788 1.00 39.47 193 ILE A CA 1
ATOM 1562 C C . ILE A 1 193 ? -16.622 27.743 3.694 1.00 39.47 193 ILE A C 1
ATOM 1564 O O . ILE A 1 193 ? -15.788 28.639 3.659 1.00 39.47 193 ILE A O 1
ATOM 1568 N N . PHE A 1 194 ? -16.674 26.838 2.707 1.00 36.50 194 PHE A N 1
ATOM 1569 C CA . PHE A 1 194 ? -15.794 26.898 1.533 1.00 36.50 194 PHE A CA 1
ATOM 1570 C C . PHE A 1 194 ? -16.611 27.107 0.246 1.00 36.50 194 PHE A C 1
ATOM 1572 O O . PHE A 1 194 ? -17.132 26.135 -0.302 1.00 36.50 194 PHE A O 1
ATOM 1579 N N . PRO A 1 195 ? -16.737 28.353 -0.258 1.00 36.81 195 PRO A N 1
ATOM 1580 C CA . PRO A 1 195 ? -17.442 28.651 -1.509 1.00 36.81 195 PRO A CA 1
ATOM 1581 C C . PRO A 1 195 ? -16.678 28.209 -2.773 1.00 36.81 195 PRO A C 1
ATOM 1583 O O . PRO A 1 195 ? -17.225 28.267 -3.875 1.00 36.81 195 PRO A O 1
ATOM 1586 N N . ASN A 1 196 ? -15.443 27.708 -2.656 1.00 38.62 196 ASN A N 1
ATOM 1587 C CA . ASN A 1 196 ? -14.639 27.370 -3.829 1.00 38.62 196 ASN A CA 1
ATOM 1588 C C . ASN A 1 196 ? -14.936 25.960 -4.357 1.00 38.62 196 ASN A C 1
ATOM 1590 O O . ASN A 1 196 ? -14.461 24.946 -3.843 1.00 38.62 196 ASN A O 1
ATOM 1594 N N . LYS A 1 197 ? -15.685 25.929 -5.467 1.00 43.94 197 LYS A N 1
ATOM 1595 C CA . LYS A 1 197 ? -15.994 24.757 -6.306 1.00 43.94 197 LYS A CA 1
ATOM 1596 C C . LYS A 1 197 ? -14.755 24.017 -6.854 1.00 43.94 197 LYS A C 1
ATOM 1598 O O . LYS A 1 197 ? -14.919 22.928 -7.399 1.00 43.94 197 LYS A O 1
ATOM 1603 N N . GLU A 1 198 ? -13.546 24.558 -6.700 1.00 39.31 198 GLU A N 1
ATOM 1604 C CA . GLU A 1 198 ? -12.319 24.053 -7.337 1.00 39.31 198 GLU A CA 1
ATOM 1605 C C . GLU A 1 198 ? -11.616 22.912 -6.583 1.00 39.31 198 GLU A C 1
ATOM 1607 O O . GLU A 1 198 ? -10.953 22.090 -7.210 1.00 39.31 198 GLU A O 1
ATOM 1612 N N . TYR A 1 199 ? -11.847 22.736 -5.276 1.00 40.47 199 TYR A N 1
ATOM 1613 C CA . TYR A 1 199 ? -11.323 21.577 -4.526 1.00 40.47 199 TYR A CA 1
ATOM 1614 C C . TYR A 1 199 ? -12.239 20.340 -4.592 1.00 40.47 199 TYR A C 1
ATOM 1616 O O . TYR A 1 199 ? -12.143 19.417 -3.780 1.00 40.47 199 TYR A O 1
ATOM 1624 N N . LYS A 1 200 ? -13.106 20.261 -5.612 1.00 39.28 200 LYS A N 1
ATOM 1625 C CA . LYS A 1 200 ? -13.851 19.035 -5.959 1.00 39.28 200 LYS A CA 1
ATOM 1626 C C . LYS A 1 200 ? -12.950 17.889 -6.438 1.00 39.28 200 LYS A C 1
ATOM 1628 O O . LYS A 1 200 ? -13.445 16.791 -6.669 1.00 39.28 200 LYS A O 1
ATOM 1633 N N . THR A 1 201 ? -11.638 18.088 -6.529 1.00 41.41 201 THR A N 1
ATOM 1634 C CA . THR A 1 201 ? -10.663 17.004 -6.700 1.00 41.41 201 THR A CA 1
ATOM 1635 C C . THR A 1 201 ? -10.615 16.049 -5.508 1.00 41.41 201 THR A C 1
ATOM 1637 O O . THR A 1 201 ? -10.115 14.951 -5.675 1.00 41.41 201 THR A O 1
ATOM 1640 N N . ALA A 1 202 ? -11.213 16.366 -4.353 1.00 41.69 202 ALA A N 1
ATOM 1641 C CA . ALA A 1 202 ? -11.437 15.399 -3.270 1.00 41.69 202 ALA A CA 1
ATOM 1642 C C . ALA A 1 202 ? -12.710 14.532 -3.445 1.00 41.69 202 ALA A C 1
ATOM 1644 O O . ALA A 1 202 ? -13.126 13.857 -2.508 1.00 41.69 202 ALA A O 1
ATOM 1645 N N . GLN A 1 203 ? -13.327 14.491 -4.636 1.00 41.28 203 GLN A N 1
ATOM 1646 C CA . GLN A 1 203 ? -14.409 13.540 -4.963 1.00 41.28 203 GLN A CA 1
ATOM 1647 C C . GLN A 1 203 ? -13.965 12.061 -4.996 1.00 41.28 203 GLN A C 1
ATOM 1649 O O . GLN A 1 203 ? -14.768 11.198 -5.345 1.00 41.28 203 GLN A O 1
ATOM 1654 N N . PHE A 1 204 ? -12.716 11.745 -4.642 1.00 44.38 204 PHE A N 1
ATOM 1655 C CA . PHE A 1 204 ? -12.144 10.408 -4.814 1.00 44.38 204 PHE A CA 1
ATOM 1656 C C . PHE A 1 204 ? -12.717 9.311 -3.923 1.00 44.38 204 PHE A C 1
ATOM 1658 O O . PHE A 1 204 ? -12.406 8.157 -4.174 1.00 44.38 204 PHE A O 1
ATOM 1665 N N . PHE A 1 205 ? -13.583 9.620 -2.961 1.00 51.72 205 PHE A N 1
ATOM 1666 C CA . PHE A 1 205 ? -14.184 8.586 -2.129 1.00 51.72 205 PHE A CA 1
ATOM 1667 C C . PHE A 1 205 ? -15.666 8.920 -1.907 1.00 51.72 205 PHE A C 1
ATOM 1669 O O . PHE A 1 205 ? -16.016 9.846 -1.167 1.00 51.72 205 PHE A O 1
ATOM 1676 N N . LYS A 1 206 ? -16.580 8.191 -2.568 1.00 51.38 206 LYS A N 1
ATOM 1677 C CA . LYS A 1 206 ? -18.003 8.180 -2.177 1.00 51.38 206 LYS A CA 1
ATOM 1678 C C . LYS A 1 206 ? -18.100 7.382 -0.881 1.00 51.38 206 LYS A C 1
ATOM 1680 O O . LYS A 1 206 ? -18.448 6.207 -0.866 1.00 51.38 206 LYS A O 1
ATOM 1685 N N . LEU A 1 207 ? -17.754 8.042 0.215 1.00 57.53 207 LEU A N 1
ATOM 1686 C CA . LEU A 1 207 ? -17.578 7.390 1.502 1.00 57.53 207 LEU A CA 1
ATOM 1687 C C . LEU A 1 207 ? -18.935 6.980 2.070 1.00 57.53 207 LEU A C 1
ATOM 1689 O O . LEU A 1 207 ? -19.785 7.830 2.383 1.00 57.53 207 LEU A O 1
ATOM 1693 N N . ASN A 1 208 ? -19.104 5.665 2.218 1.00 61.16 208 ASN A N 1
ATOM 1694 C CA . ASN A 1 208 ? -20.213 5.020 2.914 1.00 61.16 208 ASN A CA 1
ATOM 1695 C C . ASN A 1 208 ? -20.116 5.309 4.418 1.00 61.16 208 ASN A C 1
ATOM 1697 O O . ASN A 1 208 ? -19.750 4.450 5.218 1.00 61.16 208 ASN A O 1
ATOM 1701 N N . VAL A 1 209 ? -20.442 6.540 4.813 1.00 67.00 209 VAL A N 1
ATOM 1702 C CA . VAL A 1 209 ? -20.654 6.861 6.226 1.00 67.00 209 VAL A CA 1
ATOM 1703 C C . VAL A 1 209 ? -21.901 6.091 6.679 1.00 67.00 209 VAL A C 1
ATOM 1705 O O . VAL A 1 209 ? -22.942 6.206 6.021 1.00 67.00 209 VAL A O 1
ATOM 1708 N N . PRO A 1 210 ? -21.827 5.294 7.761 1.00 71.50 210 PRO A N 1
ATOM 1709 C CA . PRO A 1 210 ? -22.982 4.566 8.268 1.00 71.50 210 PRO A CA 1
ATOM 1710 C C . PRO A 1 210 ? -24.165 5.509 8.506 1.00 71.50 210 PRO A C 1
ATOM 1712 O O . PRO A 1 210 ? -23.997 6.576 9.091 1.00 71.50 210 PRO A O 1
ATOM 1715 N N . LYS A 1 211 ? -25.377 5.097 8.103 1.00 74.44 211 LYS A N 1
ATOM 1716 C CA . LYS A 1 211 ? -26.611 5.884 8.322 1.00 74.44 211 LYS A CA 1
ATOM 1717 C C . LYS A 1 211 ? -26.875 6.180 9.803 1.00 74.44 211 LYS A C 1
ATOM 1719 O O . LYS A 1 211 ? -27.536 7.159 10.122 1.00 74.44 211 LYS A O 1
ATOM 1724 N N . LYS A 1 212 ? -26.377 5.321 10.694 1.00 83.62 212 LYS A N 1
ATOM 1725 C CA . LYS A 1 212 ? -26.413 5.497 12.145 1.00 83.62 212 LYS A CA 1
ATOM 1726 C C . LYS A 1 212 ? -24.992 5.344 12.667 1.00 83.62 212 LYS A C 1
ATOM 1728 O O . LYS A 1 212 ? -24.480 4.230 12.753 1.00 83.62 212 LYS A O 1
ATOM 1733 N N . LEU A 1 213 ? -24.352 6.469 12.955 1.00 90.56 213 LEU A N 1
ATOM 1734 C CA . LEU A 1 213 ? -23.094 6.517 13.682 1.00 90.56 213 LEU A CA 1
ATOM 1735 C C . LEU A 1 213 ? -23.419 7.038 15.082 1.00 90.56 213 LEU A C 1
ATOM 1737 O O . LEU A 1 213 ? -24.056 8.081 15.208 1.00 90.56 213 LEU A O 1
ATOM 1741 N N . SER A 1 214 ? -22.964 6.343 16.119 1.00 93.94 214 SER A N 1
ATOM 1742 C CA . SER A 1 214 ? -22.941 6.858 17.489 1.00 93.94 214 SER A CA 1
ATOM 1743 C C . SER A 1 214 ? -21.494 7.066 17.936 1.00 93.94 214 SER A C 1
ATOM 1745 O O . SER A 1 214 ? -20.594 6.386 17.410 1.00 93.94 214 SER A O 1
ATOM 1747 N N . PRO A 1 215 ? -21.243 7.971 18.896 1.00 95.56 215 PRO A N 1
ATOM 1748 C CA . PRO A 1 215 ? -19.993 7.975 19.639 1.00 95.56 215 PRO A CA 1
ATOM 1749 C C . PRO A 1 215 ? -19.720 6.596 20.255 1.00 95.56 215 PRO A C 1
ATOM 1751 O O . PRO A 1 215 ? -20.642 5.795 20.457 1.00 95.56 215 PRO A O 1
ATOM 1754 N N . SER A 1 216 ? -18.450 6.293 20.516 1.00 94.88 216 SER A N 1
ATOM 1755 C CA . SER A 1 216 ? -18.105 5.112 21.316 1.00 94.88 216 SER A CA 1
ATOM 1756 C C . SER A 1 216 ? -18.663 5.278 22.736 1.00 94.88 216 SER A C 1
ATOM 1758 O O . SER A 1 216 ? -18.775 6.399 23.219 1.00 94.88 216 SER A O 1
ATOM 1760 N N . SER A 1 217 ? -18.985 4.175 23.419 1.00 94.56 217 SER A N 1
ATOM 1761 C CA . SER A 1 217 ? -19.727 4.165 24.699 1.00 94.56 217 SER A CA 1
ATOM 1762 C C . SER A 1 217 ? -19.153 5.047 25.813 1.00 94.56 217 SER A C 1
ATOM 1764 O O . SER A 1 217 ? -19.869 5.397 26.741 1.00 94.56 217 SER A O 1
ATOM 1766 N N . ASN A 1 218 ? -17.867 5.384 25.730 1.00 96.50 218 ASN A N 1
ATOM 1767 C CA . ASN A 1 218 ? -17.151 6.166 26.735 1.00 96.50 218 ASN A CA 1
ATOM 1768 C C . ASN A 1 218 ? -17.138 7.672 26.432 1.00 96.50 218 ASN A C 1
ATOM 1770 O O . ASN A 1 218 ? -16.412 8.402 27.097 1.00 96.50 218 ASN A O 1
ATOM 1774 N N . PHE A 1 219 ? -17.871 8.124 25.412 1.00 97.25 219 PHE A N 1
ATOM 1775 C CA . PHE A 1 219 ? -17.919 9.525 25.007 1.00 97.25 219 PHE A CA 1
ATOM 1776 C C . PHE A 1 219 ? -19.358 9.985 24.853 1.00 97.25 219 PHE A C 1
ATOM 1778 O O . PHE A 1 219 ? -20.207 9.276 24.310 1.00 97.25 219 PHE A O 1
ATOM 1785 N N . ILE A 1 220 ? -19.608 11.211 25.294 1.00 97.12 220 ILE A N 1
ATOM 1786 C CA . ILE A 1 220 ? -20.921 11.847 25.237 1.00 97.12 220 ILE A CA 1
ATOM 1787 C C . ILE A 1 220 ? -21.171 12.395 23.823 1.00 97.12 220 ILE A C 1
ATOM 1789 O O . ILE A 1 220 ? -22.310 12.451 23.360 1.00 97.12 220 ILE A O 1
ATOM 1793 N N . SER A 1 221 ? -20.107 12.772 23.103 1.00 96.44 221 SER A N 1
ATOM 1794 C CA . SER A 1 221 ? -20.191 13.356 21.762 1.00 96.44 221 SER A CA 1
ATOM 1795 C C . SER A 1 221 ? -19.079 12.886 20.820 1.00 96.44 221 SER A C 1
ATOM 1797 O O . SER A 1 221 ? -18.056 12.328 21.225 1.00 96.44 221 SER A O 1
ATOM 1799 N N . PHE A 1 222 ? -19.272 13.136 19.523 1.00 95.62 222 PHE A N 1
ATOM 1800 C CA . PHE A 1 222 ? -18.252 12.869 18.509 1.00 95.62 222 PHE A CA 1
ATOM 1801 C C . PHE A 1 222 ? -17.057 13.808 18.628 1.00 95.62 222 PHE A C 1
ATOM 1803 O O . PHE A 1 222 ? -15.930 13.412 18.346 1.00 95.62 222 PHE A O 1
ATOM 1810 N N . GLU A 1 223 ? -17.293 15.050 19.034 1.00 95.88 223 GLU A N 1
ATOM 1811 C CA . GLU A 1 223 ? -16.278 16.068 19.253 1.00 95.88 223 GLU A CA 1
ATOM 1812 C C . GLU A 1 223 ? -15.334 15.658 20.388 1.00 95.88 223 GLU A C 1
ATOM 1814 O O . GLU A 1 223 ? -14.111 15.778 20.250 1.00 95.88 223 GLU A O 1
ATOM 1819 N N . GLU A 1 224 ? -15.893 15.111 21.472 1.00 97.44 224 GLU A N 1
ATOM 1820 C CA . GLU A 1 224 ? -15.139 14.568 22.600 1.00 97.44 224 GLU A CA 1
ATOM 1821 C C . GLU A 1 224 ? -14.304 13.355 22.169 1.00 97.44 224 GLU A C 1
ATOM 1823 O O . GLU A 1 224 ? -13.078 13.366 22.315 1.00 97.44 224 GLU A O 1
ATOM 1828 N N . GLU A 1 225 ? -14.939 12.355 21.544 1.00 97.44 225 GLU A N 1
ATOM 1829 C CA . GLU A 1 225 ? -14.256 11.152 21.054 1.00 97.44 225 GLU A CA 1
ATOM 1830 C C . GLU A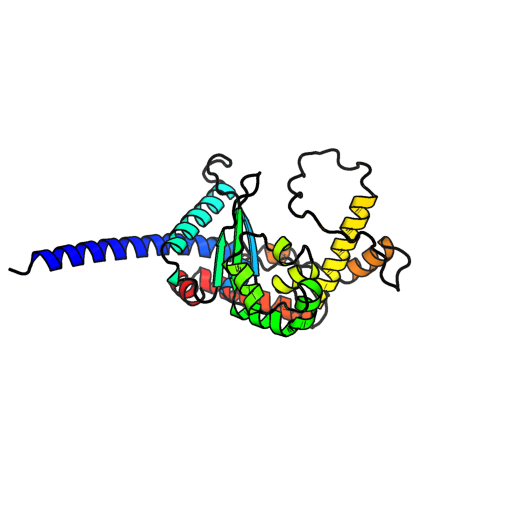 1 225 ? -13.130 11.504 20.075 1.00 97.44 225 GLU A C 1
ATOM 1832 O O . GLU A 1 225 ? -12.002 11.027 20.196 1.00 97.44 225 GLU A O 1
ATOM 1837 N N . ARG A 1 226 ? -13.403 12.381 19.108 1.00 95.62 226 ARG A N 1
ATOM 1838 C CA . ARG A 1 226 ? -12.417 12.841 18.129 1.00 95.62 226 ARG A CA 1
ATOM 1839 C C . ARG A 1 226 ? -11.233 13.518 18.801 1.00 95.62 226 ARG A C 1
ATOM 1841 O O . ARG A 1 226 ? -10.092 13.253 18.422 1.00 95.62 226 ARG A O 1
ATOM 1848 N N . THR A 1 227 ? -11.489 14.402 19.762 1.00 96.38 227 THR A N 1
ATOM 1849 C CA . THR A 1 227 ? -10.438 15.119 20.494 1.00 96.38 227 THR A CA 1
ATOM 1850 C C . THR A 1 227 ? -9.572 14.142 21.275 1.00 96.38 227 THR A C 1
ATOM 1852 O O . THR A 1 227 ? -8.344 14.233 21.225 1.00 96.38 227 THR A O 1
ATOM 1855 N N . PHE A 1 228 ? -10.194 13.168 21.939 1.00 96.69 228 PHE A N 1
ATOM 1856 C CA . PHE A 1 228 ? -9.490 12.091 22.620 1.00 96.69 228 PHE A CA 1
ATOM 1857 C C . PHE A 1 228 ? -8.618 11.284 21.650 1.00 96.69 228 PHE A C 1
ATOM 1859 O O . PHE A 1 228 ? -7.411 11.171 21.858 1.00 96.69 228 PHE A O 1
ATOM 1866 N N . LEU A 1 229 ? -9.183 10.790 20.545 1.00 94.75 229 LEU A N 1
ATOM 1867 C CA . LEU A 1 229 ? -8.456 9.974 19.570 1.00 94.75 229 LEU A CA 1
ATOM 1868 C C . LEU A 1 229 ? -7.305 10.744 18.907 1.00 94.75 229 LEU A C 1
ATOM 1870 O O . LEU A 1 229 ? -6.213 10.195 18.773 1.00 94.75 229 LEU A O 1
ATOM 1874 N N . LYS A 1 230 ? -7.496 12.023 18.548 1.00 93.31 230 LYS A N 1
ATOM 1875 C CA . LYS A 1 230 ? -6.436 12.870 17.963 1.00 93.31 230 LYS A CA 1
ATOM 1876 C C . LYS A 1 230 ? -5.259 13.105 18.906 1.00 93.31 230 LYS A C 1
ATOM 1878 O O . LYS A 1 230 ? -4.146 13.287 18.428 1.00 93.31 230 LYS A O 1
ATOM 1883 N N . LYS A 1 231 ? -5.467 13.038 20.225 1.00 94.62 231 LYS A N 1
ATOM 1884 C CA . LYS A 1 231 ? -4.371 13.058 21.209 1.00 94.62 231 LYS A CA 1
ATOM 1885 C C . LYS A 1 231 ? -3.598 11.735 21.260 1.00 94.62 231 LYS A C 1
ATOM 1887 O O . LYS A 1 231 ? -2.445 11.725 21.685 1.00 94.62 231 LYS A O 1
ATOM 1892 N N . GLN A 1 232 ? -4.206 10.624 20.842 1.00 92.44 232 GLN A N 1
ATOM 1893 C CA . GLN A 1 232 ? -3.599 9.294 20.940 1.00 92.44 232 GLN A CA 1
ATOM 1894 C C . GLN A 1 232 ? -2.708 8.909 19.760 1.00 92.44 232 GLN A C 1
ATOM 1896 O O . GLN A 1 232 ? -1.821 8.071 19.935 1.00 92.44 232 GLN A O 1
ATOM 1901 N N . TYR A 1 233 ? -2.924 9.471 18.569 1.00 91.06 233 TYR A N 1
ATOM 1902 C CA . TYR A 1 233 ? -2.109 9.145 17.401 1.00 91.06 233 TYR A CA 1
ATOM 1903 C C . TYR A 1 233 ? -1.237 10.319 16.960 1.00 91.06 233 TYR A C 1
ATOM 1905 O O . TYR A 1 233 ? -1.551 11.489 17.154 1.00 91.06 233 TYR A O 1
ATOM 1913 N N . LYS A 1 234 ? -0.111 9.981 16.344 1.00 90.38 234 LYS A N 1
ATOM 1914 C CA . LYS A 1 234 ? 0.782 10.902 15.650 1.00 90.38 234 LYS A CA 1
ATOM 1915 C C . LYS A 1 234 ? 0.780 10.555 14.176 1.00 90.38 234 LYS A C 1
ATOM 1917 O O . LYS A 1 234 ? 0.522 9.418 13.797 1.00 90.38 234 LYS A O 1
ATOM 1922 N N . ILE A 1 235 ? 1.091 11.523 13.336 1.00 87.75 235 ILE A N 1
ATOM 1923 C CA . ILE A 1 235 ? 1.342 11.272 11.920 1.00 87.75 235 ILE A CA 1
ATOM 1924 C C . ILE A 1 235 ? 2.842 11.035 11.760 1.00 87.75 235 ILE A C 1
ATOM 1926 O O . ILE A 1 235 ? 3.645 11.676 12.440 1.00 87.75 235 ILE A O 1
ATOM 1930 N N . THR A 1 236 ? 3.242 10.098 10.898 1.00 80.94 236 THR A N 1
ATOM 1931 C CA . THR A 1 236 ? 4.662 9.925 10.558 1.00 80.94 236 THR A CA 1
ATOM 1932 C C . THR A 1 236 ? 5.267 11.263 10.135 1.00 80.94 236 THR A C 1
ATOM 1934 O O . THR A 1 236 ? 4.728 11.940 9.257 1.00 80.94 236 THR A O 1
ATOM 1937 N N . ILE A 1 237 ? 6.373 11.616 10.783 1.00 73.94 237 ILE A N 1
ATOM 1938 C CA . ILE A 1 237 ? 6.956 12.955 10.808 1.00 73.94 237 ILE A CA 1
ATOM 1939 C C . ILE A 1 237 ? 7.286 13.468 9.380 1.00 73.94 237 ILE A C 1
ATOM 1941 O O . ILE A 1 237 ? 7.853 12.698 8.591 1.00 73.94 237 ILE A O 1
ATOM 1945 N N . PRO A 1 238 ? 6.977 14.740 9.033 1.00 68.31 238 PRO A N 1
ATOM 1946 C CA . PRO A 1 238 ? 7.320 15.351 7.739 1.00 68.31 238 PRO A CA 1
ATOM 1947 C C . PRO A 1 238 ? 8.797 15.216 7.349 1.00 68.31 238 PRO A C 1
ATOM 1949 O O . PRO A 1 238 ? 9.111 15.030 6.176 1.00 68.31 238 PRO A O 1
ATOM 1952 N N . GLU A 1 239 ? 9.700 15.211 8.323 1.00 69.62 239 GLU A N 1
ATOM 1953 C CA . GLU A 1 239 ? 11.146 15.066 8.168 1.00 69.62 239 GLU A CA 1
ATOM 1954 C C . GLU A 1 239 ? 11.520 13.767 7.440 1.00 69.62 239 GLU A C 1
ATOM 1956 O O . GLU A 1 239 ? 12.496 13.716 6.689 1.00 69.62 239 GLU A O 1
ATOM 1961 N N . PHE A 1 240 ? 10.711 12.710 7.575 1.00 72.25 240 PHE A N 1
ATOM 1962 C CA . PHE A 1 240 ? 10.920 11.482 6.814 1.00 72.25 240 PHE A CA 1
ATOM 1963 C C . PHE A 1 240 ? 10.556 11.608 5.331 1.00 72.25 240 PHE A C 1
ATOM 1965 O O . PHE A 1 240 ? 11.025 10.787 4.544 1.00 72.25 240 PHE A O 1
ATOM 1972 N N . ARG A 1 241 ? 9.767 12.620 4.946 1.00 66.94 241 ARG A N 1
ATOM 1973 C CA . ARG A 1 241 ? 9.419 12.946 3.551 1.00 66.94 241 ARG A CA 1
ATOM 1974 C C . ARG A 1 241 ? 10.460 13.833 2.873 1.00 66.94 241 ARG A C 1
ATOM 1976 O O . ARG A 1 241 ? 10.522 13.839 1.647 1.00 66.94 241 ARG A O 1
ATOM 1983 N N . LEU A 1 242 ? 11.285 14.541 3.650 1.00 78.31 242 LEU A N 1
ATOM 1984 C CA . LEU A 1 242 ? 12.406 15.321 3.112 1.00 78.31 242 LEU A CA 1
ATOM 1985 C C . LEU A 1 242 ? 13.468 14.415 2.468 1.00 78.31 242 LEU A C 1
ATOM 1987 O O . LEU A 1 242 ? 14.202 14.849 1.587 1.00 78.31 242 LEU A O 1
ATOM 1991 N N . LYS A 1 243 ? 13.525 13.136 2.867 1.00 83.44 243 LYS A N 1
ATOM 1992 C CA . LYS A 1 243 ? 14.437 12.131 2.305 1.00 83.44 243 LYS A CA 1
ATOM 1993 C C . LYS A 1 243 ? 13.676 11.153 1.411 1.00 83.44 243 LYS A C 1
ATOM 1995 O O . LYS A 1 243 ? 12.663 10.594 1.825 1.00 83.44 243 LYS A O 1
ATOM 2000 N N . LYS A 1 244 ? 14.189 10.910 0.202 1.00 86.38 244 LYS A N 1
ATOM 2001 C CA . LYS A 1 244 ? 13.682 9.878 -0.718 1.00 86.38 244 LYS A CA 1
ATOM 2002 C C . LYS A 1 244 ? 14.414 8.547 -0.497 1.00 86.38 244 LYS A C 1
ATOM 2004 O O . LYS A 1 244 ? 15.603 8.587 -0.188 1.00 86.38 244 LYS A O 1
ATOM 2009 N N . PRO A 1 245 ? 13.768 7.384 -0.701 1.00 88.62 245 PRO A N 1
ATOM 2010 C CA . PRO A 1 245 ? 12.338 7.148 -0.913 1.00 88.62 245 PRO A CA 1
ATOM 2011 C C . PRO A 1 245 ? 11.424 7.670 0.192 1.00 88.62 245 PRO A C 1
ATOM 2013 O O . PRO A 1 245 ? 11.775 7.633 1.371 1.00 88.62 245 PRO A O 1
ATOM 2016 N N . ASN A 1 246 ? 10.225 8.107 -0.195 1.00 84.88 246 ASN A N 1
ATOM 2017 C CA . ASN A 1 246 ? 9.187 8.483 0.762 1.00 84.88 246 ASN A CA 1
ATOM 2018 C C . ASN A 1 246 ? 8.775 7.251 1.581 1.00 84.88 246 ASN A C 1
ATOM 2020 O O . ASN A 1 246 ? 8.258 6.289 1.012 1.00 84.88 246 ASN A O 1
ATOM 2024 N N . ILE A 1 247 ? 8.926 7.288 2.908 1.00 86.69 247 ILE A N 1
ATOM 2025 C CA . ILE A 1 247 ? 8.261 6.281 3.747 1.00 86.69 247 ILE A CA 1
ATOM 2026 C C . ILE A 1 247 ? 6.733 6.443 3.645 1.00 86.69 247 ILE A C 1
ATOM 2028 O O . ILE A 1 247 ? 6.253 7.538 3.326 1.00 86.69 247 ILE A O 1
ATOM 2032 N N . PRO A 1 248 ? 5.951 5.385 3.920 1.00 85.31 248 PRO A N 1
ATOM 2033 C CA . PRO A 1 248 ? 4.500 5.492 3.939 1.00 85.31 248 PRO A CA 1
ATOM 2034 C C . PRO A 1 248 ? 4.033 6.577 4.909 1.00 85.31 248 PRO A C 1
ATOM 2036 O O . PRO A 1 248 ? 4.539 6.681 6.025 1.00 85.31 248 PRO A O 1
ATOM 2039 N N . TRP A 1 249 ? 3.056 7.368 4.473 1.00 86.38 249 TRP A N 1
ATOM 2040 C CA . TRP A 1 249 ? 2.444 8.404 5.292 1.00 86.38 249 TRP A CA 1
ATOM 2041 C C . TRP A 1 249 ? 1.211 7.826 5.981 1.00 86.38 249 TRP A C 1
ATOM 2043 O O . TRP A 1 249 ? 0.255 7.449 5.305 1.00 86.38 249 TRP A O 1
ATOM 2053 N N . PHE A 1 250 ? 1.253 7.701 7.308 1.00 89.94 250 PHE A N 1
ATOM 2054 C CA . PHE A 1 250 ? 0.144 7.134 8.077 1.00 89.94 250 PHE A CA 1
ATOM 2055 C C . PHE A 1 250 ? 0.083 7.679 9.506 1.00 89.94 250 PHE A C 1
ATOM 2057 O O . PHE A 1 250 ? 1.077 8.164 10.056 1.00 89.94 250 PHE A O 1
ATOM 2064 N N . GLY A 1 251 ? -1.106 7.608 10.105 1.00 91.12 251 GLY A N 1
ATOM 2065 C CA . GLY A 1 251 ? -1.296 7.855 11.531 1.00 91.12 251 GLY A CA 1
ATOM 2066 C C . GLY A 1 251 ? -0.938 6.615 12.350 1.00 91.12 251 GLY A C 1
ATOM 2067 O O . GLY A 1 251 ? -1.271 5.502 11.955 1.00 91.12 251 GLY A O 1
ATOM 2068 N N . TYR A 1 252 ? -0.263 6.790 13.483 1.00 93.00 252 TYR A N 1
ATOM 2069 C CA . TYR A 1 252 ? 0.184 5.705 14.351 1.00 93.00 252 TYR A CA 1
ATOM 2070 C C . TYR A 1 252 ? 0.072 6.059 15.834 1.00 93.00 252 TYR A C 1
ATOM 2072 O O . TYR A 1 252 ? 0.221 7.211 16.233 1.00 93.00 252 TYR A O 1
ATOM 2080 N N . ILE A 1 253 ? -0.122 5.048 16.673 1.00 94.19 253 ILE A N 1
ATOM 2081 C CA . ILE A 1 253 ? -0.121 5.187 18.135 1.00 94.19 253 ILE A CA 1
ATOM 2082 C C . ILE A 1 253 ? 1.329 5.113 18.623 1.00 94.19 253 ILE A C 1
ATOM 2084 O O . ILE A 1 253 ? 2.002 4.151 18.253 1.00 94.19 253 ILE A O 1
ATOM 2088 N N . PRO A 1 254 ? 1.851 6.035 19.453 1.00 94.06 254 PRO A N 1
ATOM 2089 C CA . PRO A 1 254 ? 3.261 6.074 19.860 1.00 94.06 254 PRO A CA 1
ATOM 2090 C C . PRO A 1 254 ? 3.640 4.996 20.900 1.00 94.06 254 PRO A C 1
ATOM 2092 O O . PRO A 1 254 ? 4.241 5.280 21.932 1.00 94.06 254 PRO A O 1
ATOM 2095 N N . ASN A 1 255 ? 3.330 3.733 20.609 1.00 94.12 255 ASN A N 1
ATOM 2096 C CA . ASN A 1 255 ? 3.632 2.562 21.424 1.00 94.12 255 ASN A CA 1
ATOM 2097 C C . ASN A 1 255 ? 4.812 1.748 20.849 1.00 94.12 255 ASN A C 1
ATOM 2099 O O . ASN A 1 255 ? 5.375 2.068 19.798 1.00 94.12 255 ASN A O 1
ATOM 2103 N N . LYS A 1 256 ? 5.207 0.679 21.554 1.00 95.81 256 LYS A N 1
ATOM 2104 C CA . LYS A 1 256 ? 6.324 -0.200 21.161 1.00 95.81 256 LYS A CA 1
ATOM 2105 C C . LYS A 1 256 ? 6.123 -0.821 19.774 1.00 95.81 256 LYS A C 1
ATOM 2107 O O . LYS A 1 256 ? 7.083 -0.916 19.015 1.00 95.81 256 LYS A O 1
ATOM 2112 N N . THR A 1 257 ? 4.901 -1.225 19.439 1.00 94.75 257 THR A N 1
ATOM 2113 C CA . THR A 1 257 ? 4.580 -1.883 18.165 1.00 94.75 257 THR A CA 1
ATOM 2114 C C . THR A 1 257 ? 4.741 -0.920 16.991 1.00 94.75 257 THR A C 1
ATOM 2116 O O . THR A 1 257 ? 5.521 -1.194 16.084 1.00 94.75 257 THR A O 1
ATOM 2119 N N . SER A 1 258 ? 4.148 0.272 17.058 1.00 94.62 258 SER A N 1
ATOM 2120 C CA . SER A 1 258 ? 4.284 1.266 15.987 1.00 94.62 258 SER A CA 1
ATOM 2121 C C . SER A 1 258 ? 5.713 1.773 15.828 1.00 94.62 258 SER A C 1
ATOM 2123 O O . SER A 1 258 ? 6.157 2.018 14.710 1.00 94.62 258 SER A O 1
ATOM 2125 N N . LYS A 1 259 ? 6.475 1.896 16.926 1.00 94.06 259 LYS A N 1
ATOM 2126 C CA . LYS A 1 259 ? 7.910 2.217 16.851 1.00 94.06 259 LYS A CA 1
ATOM 2127 C C . LYS A 1 259 ? 8.680 1.146 16.072 1.00 94.06 259 LYS A C 1
ATOM 2129 O O . LYS A 1 259 ? 9.505 1.498 15.234 1.00 94.06 259 LYS A O 1
ATOM 2134 N N . LYS A 1 260 ? 8.379 -0.142 16.290 1.00 95.62 260 LYS A N 1
ATOM 2135 C CA . LYS A 1 260 ? 8.959 -1.246 15.503 1.00 95.62 260 LYS A CA 1
ATOM 2136 C C . LYS A 1 260 ? 8.561 -1.165 14.029 1.00 95.62 260 LYS A C 1
ATOM 2138 O O . LYS A 1 260 ? 9.424 -1.347 13.175 1.00 95.62 260 LYS A O 1
ATOM 2143 N N . LEU A 1 261 ? 7.298 -0.857 13.726 1.00 94.56 261 LEU A N 1
ATOM 2144 C CA . LEU A 1 261 ? 6.826 -0.688 12.349 1.00 94.56 261 LEU A CA 1
ATOM 2145 C C . LEU A 1 261 ? 7.552 0.461 11.632 1.00 94.56 261 LEU A C 1
ATOM 2147 O O . LEU A 1 261 ? 8.045 0.288 10.520 1.00 94.56 261 LEU A O 1
ATOM 2151 N N . ILE A 1 262 ? 7.676 1.619 12.284 1.00 93.31 262 ILE A N 1
ATOM 2152 C CA . ILE A 1 262 ? 8.410 2.769 11.740 1.00 93.31 262 ILE A CA 1
ATOM 2153 C C . ILE A 1 262 ? 9.880 2.406 11.524 1.00 93.31 262 ILE A C 1
ATOM 2155 O O . ILE A 1 262 ? 10.418 2.659 10.450 1.00 93.31 262 ILE A O 1
ATOM 2159 N N . PHE A 1 263 ? 10.525 1.771 12.505 1.00 93.81 263 PHE A N 1
ATOM 2160 C CA . PHE A 1 263 ? 11.917 1.342 12.378 1.00 93.81 263 PHE A CA 1
ATOM 2161 C C . PHE A 1 263 ? 12.111 0.361 11.215 1.00 93.81 263 PHE A C 1
ATOM 2163 O O . PHE A 1 263 ? 13.049 0.513 10.435 1.00 93.81 263 PHE A O 1
ATOM 2170 N N . LYS A 1 264 ? 11.179 -0.580 11.025 1.00 94.62 264 LYS A N 1
ATOM 2171 C CA . LYS A 1 264 ? 11.159 -1.475 9.863 1.00 94.62 264 LYS A CA 1
ATOM 2172 C C . LYS A 1 264 ? 11.115 -0.687 8.549 1.00 94.62 264 LYS A C 1
ATOM 2174 O O . LYS A 1 264 ? 11.931 -0.952 7.672 1.00 94.62 264 LYS A O 1
ATOM 2179 N N . TYR A 1 265 ? 10.233 0.309 8.422 1.00 94.56 265 TYR A N 1
ATOM 2180 C CA . TYR A 1 265 ? 10.186 1.160 7.226 1.00 94.56 265 TYR A CA 1
ATOM 2181 C C . TYR A 1 265 ? 11.466 1.976 7.022 1.00 94.56 265 TYR A C 1
ATOM 2183 O O . TYR A 1 265 ? 11.906 2.155 5.890 1.00 94.56 265 TYR A O 1
ATOM 2191 N N . LEU A 1 266 ? 12.102 2.447 8.094 1.00 92.94 266 LEU A N 1
ATOM 2192 C CA . LEU A 1 266 ? 13.372 3.167 7.993 1.00 92.94 266 LEU A CA 1
ATOM 2193 C C . LEU A 1 266 ? 14.507 2.262 7.501 1.00 92.94 266 LEU A C 1
ATOM 2195 O O . LEU A 1 266 ? 15.264 2.679 6.626 1.00 92.94 266 LEU A O 1
ATOM 2199 N N . LEU A 1 267 ? 14.598 1.031 8.011 1.00 93.88 267 LEU 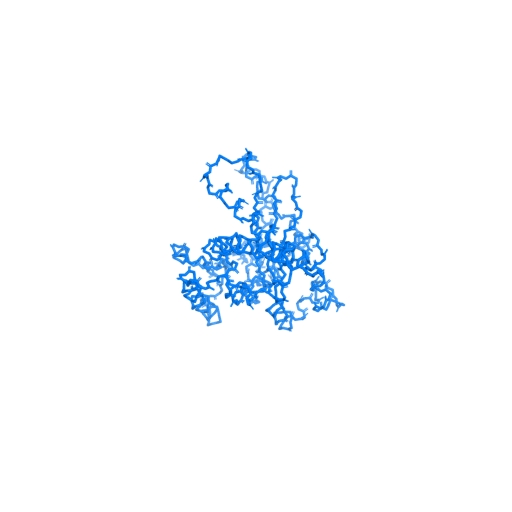A N 1
ATOM 2200 C CA . LEU A 1 267 ? 15.574 0.042 7.548 1.00 93.88 267 LEU A CA 1
ATOM 2201 C C . LEU A 1 267 ? 15.336 -0.348 6.088 1.00 93.88 267 LEU A C 1
ATOM 2203 O O . LEU A 1 267 ? 16.271 -0.388 5.293 1.00 93.88 267 LEU A O 1
ATOM 2207 N N . GLU A 1 268 ? 14.086 -0.610 5.713 1.00 94.62 268 GLU A N 1
ATOM 2208 C CA . GLU A 1 268 ? 13.749 -0.948 4.330 1.00 94.62 268 GLU A CA 1
ATOM 2209 C C . GLU A 1 268 ? 14.002 0.210 3.371 1.00 94.62 268 GLU A C 1
ATOM 2211 O O . GLU A 1 268 ? 14.487 -0.019 2.267 1.00 94.62 268 GLU A O 1
ATOM 2216 N N . ARG A 1 269 ? 13.781 1.458 3.796 1.00 93.88 269 ARG A N 1
ATOM 2217 C CA . ARG A 1 269 ? 14.159 2.625 2.996 1.00 93.88 269 ARG A CA 1
ATOM 2218 C C . ARG A 1 269 ? 15.649 2.614 2.659 1.00 93.88 269 ARG A C 1
ATOM 2220 O O . ARG A 1 269 ? 15.984 2.883 1.514 1.00 93.88 269 ARG A O 1
ATOM 2227 N N . GLN A 1 270 ? 16.525 2.293 3.615 1.00 94.62 270 GLN A N 1
ATOM 2228 C CA . GLN A 1 270 ? 17.968 2.217 3.348 1.00 94.62 270 GLN A CA 1
ATOM 2229 C C . GLN A 1 270 ? 18.302 1.128 2.326 1.00 94.62 270 GLN A C 1
ATOM 2231 O O . GLN A 1 270 ? 19.094 1.361 1.418 1.00 94.62 270 GLN A O 1
ATOM 2236 N N . LYS A 1 271 ? 17.629 -0.026 2.409 1.00 95.00 271 LYS A N 1
ATOM 2237 C CA . LYS A 1 271 ? 17.763 -1.083 1.398 1.00 95.00 271 LYS A CA 1
ATOM 2238 C C . LYS A 1 271 ? 17.332 -0.590 0.018 1.00 95.00 271 LYS A C 1
ATOM 2240 O O . LYS A 1 271 ? 18.067 -0.767 -0.942 1.00 95.00 271 LYS A O 1
ATOM 2245 N N . ILE A 1 272 ? 16.185 0.086 -0.081 1.00 95.62 272 ILE A N 1
ATOM 2246 C CA . ILE A 1 272 ? 15.698 0.637 -1.354 1.00 95.62 272 ILE A CA 1
ATOM 2247 C C . ILE A 1 272 ? 16.661 1.706 -1.897 1.00 95.62 272 ILE A C 1
ATOM 2249 O O . ILE A 1 272 ? 16.883 1.743 -3.100 1.00 95.62 272 ILE A O 1
ATOM 2253 N N . ILE A 1 273 ? 17.260 2.546 -1.044 1.00 95.12 273 ILE A N 1
ATOM 2254 C CA . ILE A 1 273 ? 18.286 3.519 -1.466 1.00 95.12 273 ILE A CA 1
ATOM 2255 C C . ILE A 1 273 ? 19.476 2.800 -2.102 1.00 95.12 273 ILE A C 1
ATOM 2257 O O . ILE A 1 273 ? 19.856 3.159 -3.210 1.00 95.12 273 ILE A O 1
ATOM 2261 N N . SER A 1 274 ? 20.005 1.768 -1.439 1.00 95.44 274 SER A N 1
ATOM 2262 C CA . SER A 1 274 ? 21.117 0.969 -1.968 1.00 95.44 274 SER A CA 1
ATOM 2263 C C . SER A 1 274 ? 20.767 0.308 -3.303 1.00 95.44 274 SER A C 1
ATOM 2265 O O . SER A 1 274 ? 21.598 0.266 -4.201 1.00 95.44 274 SER A O 1
ATOM 2267 N N . LEU A 1 275 ? 19.531 -0.180 -3.449 1.00 95.56 275 LEU A N 1
ATOM 2268 C CA . LEU A 1 275 ? 19.055 -0.788 -4.692 1.00 95.56 275 LEU A CA 1
ATOM 2269 C C . LEU A 1 275 ? 18.949 0.233 -5.828 1.00 95.56 275 LEU A C 1
ATOM 2271 O O . LEU A 1 275 ? 19.267 -0.080 -6.966 1.00 95.56 275 LEU A O 1
ATOM 2275 N N . LEU A 1 276 ? 18.504 1.460 -5.544 1.00 95.88 276 LEU A N 1
ATOM 2276 C CA . LEU A 1 276 ? 18.336 2.502 -6.565 1.00 95.88 276 LEU A CA 1
ATOM 2277 C C . LEU A 1 276 ? 19.656 2.924 -7.227 1.00 95.88 276 LEU A C 1
ATOM 2279 O O . LEU A 1 276 ? 19.617 3.466 -8.335 1.00 95.88 276 LEU A O 1
ATOM 2283 N N . THR A 1 277 ? 20.783 2.703 -6.551 1.00 95.19 277 THR A N 1
ATOM 2284 C CA . THR A 1 277 ? 22.138 2.990 -7.043 1.00 95.19 277 THR A CA 1
ATOM 2285 C C . THR A 1 277 ? 22.839 1.775 -7.649 1.00 95.19 277 THR A C 1
ATOM 2287 O O . THR A 1 277 ? 23.969 1.912 -8.094 1.00 95.19 277 THR A O 1
ATOM 2290 N N . ASP A 1 278 ? 22.207 0.601 -7.645 1.00 96.94 278 ASP A N 1
ATOM 2291 C CA . ASP A 1 278 ? 22.781 -0.638 -8.173 1.00 96.94 278 ASP A CA 1
ATOM 2292 C C . ASP A 1 278 ? 22.610 -0.714 -9.700 1.00 96.94 278 ASP A C 1
ATOM 2294 O O . ASP A 1 278 ? 21.510 -0.492 -10.222 1.00 96.94 278 ASP A O 1
ATOM 2298 N N . ASP A 1 279 ? 23.679 -1.062 -10.418 1.00 96.81 279 ASP A N 1
ATOM 2299 C CA . ASP A 1 279 ? 23.664 -1.224 -11.879 1.00 96.81 279 ASP A CA 1
ATOM 2300 C C . ASP A 1 279 ? 22.748 -2.376 -12.331 1.00 96.81 279 ASP A C 1
ATOM 2302 O O . ASP A 1 279 ? 22.189 -2.346 -13.426 1.00 96.81 279 ASP A O 1
ATOM 2306 N N . ASN A 1 280 ? 22.510 -3.361 -11.459 1.00 96.88 280 ASN A N 1
ATOM 2307 C CA . ASN A 1 280 ? 21.611 -4.492 -11.690 1.00 96.88 280 ASN A CA 1
ATOM 2308 C C . ASN A 1 280 ? 20.203 -4.261 -11.116 1.00 96.88 280 ASN A C 1
ATOM 2310 O O . ASN A 1 280 ? 19.445 -5.219 -10.930 1.00 96.88 280 ASN A O 1
ATOM 2314 N N . PHE A 1 281 ? 19.826 -3.013 -10.804 1.00 97.25 281 PHE A N 1
ATOM 2315 C CA . PHE A 1 281 ? 18.540 -2.684 -10.177 1.00 97.25 281 PHE A CA 1
ATOM 2316 C C . PHE A 1 281 ? 17.348 -3.356 -10.870 1.00 97.25 281 PHE A C 1
ATOM 2318 O O . PHE A 1 281 ? 16.489 -3.936 -10.204 1.00 97.25 281 PHE A O 1
ATOM 2325 N N . ILE A 1 282 ? 17.279 -3.294 -12.204 1.00 97.31 282 ILE A N 1
ATOM 2326 C CA . ILE A 1 282 ? 16.129 -3.830 -12.939 1.00 97.31 282 ILE A CA 1
ATOM 2327 C C . ILE A 1 282 ? 16.044 -5.356 -12.859 1.00 97.31 282 ILE A C 1
ATOM 2329 O O . ILE A 1 282 ? 14.950 -5.896 -12.697 1.00 97.31 282 ILE A O 1
ATOM 2333 N N . ASP A 1 283 ? 17.173 -6.057 -12.899 1.00 96.06 283 ASP A N 1
ATOM 2334 C CA . ASP A 1 283 ? 17.180 -7.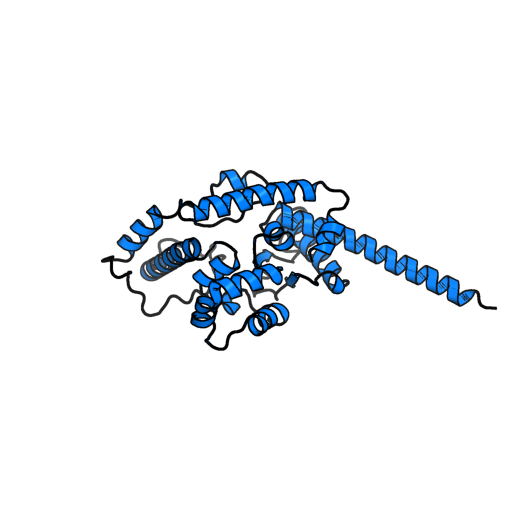513 -12.773 1.00 96.06 283 ASP A CA 1
ATOM 2335 C C . ASP A 1 283 ? 16.749 -7.936 -11.362 1.00 96.06 283 ASP A C 1
ATOM 2337 O O . ASP A 1 283 ? 15.963 -8.874 -11.211 1.00 96.06 283 ASP A O 1
ATOM 2341 N N . GLN A 1 284 ? 17.150 -7.182 -10.333 1.00 96.12 284 GLN A N 1
ATOM 2342 C CA . GLN A 1 284 ? 16.677 -7.386 -8.960 1.00 96.12 284 GLN A CA 1
ATOM 2343 C C . GLN A 1 284 ? 15.172 -7.119 -8.820 1.00 96.12 284 GLN A C 1
ATOM 2345 O O . GLN A 1 284 ? 14.467 -7.894 -8.174 1.00 96.12 284 GLN A O 1
ATOM 2350 N N . VAL A 1 285 ? 14.646 -6.070 -9.464 1.00 95.31 285 VAL A N 1
ATOM 2351 C CA . VAL A 1 285 ? 13.197 -5.820 -9.509 1.00 95.31 285 VAL A CA 1
ATOM 2352 C C . VAL A 1 285 ? 12.470 -6.988 -10.171 1.00 95.31 285 VAL A C 1
ATOM 2354 O O . VAL A 1 285 ? 11.520 -7.500 -9.588 1.00 95.31 285 VAL A O 1
ATOM 2357 N N . ILE A 1 286 ? 12.916 -7.446 -11.346 1.00 94.50 286 ILE A N 1
ATOM 2358 C CA . ILE A 1 286 ? 12.276 -8.549 -12.085 1.00 94.50 286 ILE A CA 1
ATOM 2359 C C . ILE A 1 286 ? 12.236 -9.831 -11.245 1.00 94.50 286 ILE A C 1
ATOM 2361 O O . ILE A 1 286 ? 11.244 -10.555 -11.278 1.00 94.50 286 ILE A O 1
ATOM 2365 N N . GLN A 1 287 ? 13.263 -10.103 -10.438 1.00 94.44 287 GLN A N 1
ATOM 2366 C CA . GLN A 1 287 ? 13.251 -11.236 -9.510 1.00 94.44 287 GLN A CA 1
ATOM 2367 C C . GLN A 1 287 ? 12.198 -11.101 -8.396 1.00 94.44 287 GLN A C 1
ATOM 2369 O O . GLN A 1 287 ? 11.766 -12.116 -7.836 1.00 94.44 287 GLN A O 1
ATOM 2374 N N . CYS A 1 288 ? 11.794 -9.880 -8.044 1.00 93.00 288 CYS A N 1
ATOM 2375 C CA . CYS A 1 288 ? 10.771 -9.596 -7.037 1.00 93.00 288 CYS A CA 1
ATOM 2376 C C . CYS A 1 288 ? 9.344 -9.520 -7.598 1.00 93.00 288 CYS A C 1
ATOM 2378 O O . CYS A 1 288 ? 8.401 -9.672 -6.816 1.00 93.00 288 CYS A O 1
ATOM 2380 N N . LEU A 1 289 ? 9.188 -9.287 -8.905 1.00 90.00 289 LEU A N 1
ATOM 2381 C CA . LEU A 1 289 ? 7.896 -9.205 -9.588 1.00 90.00 289 LEU A CA 1
ATOM 2382 C C . LEU A 1 289 ? 7.183 -10.557 -9.686 1.00 90.00 289 LEU A C 1
ATOM 2384 O O . LEU A 1 289 ? 5.936 -10.511 -9.703 1.00 90.00 289 LEU A O 1
#

Radius of gyration: 22.2 Å; Cα contacts (8 Å, |Δi|>4): 337; chains: 1; bounding box: 50×55×76 Å